Protein AF-A0A2K3P1L6-F1 (afdb_monomer)

Nearest PDB structures (foldseek):
  2nuu-assembly2_D  TM=9.768E-01  e=1.307E-08  Escherichia coli
  2npk-assembly1_A  TM=9.114E-01  e=8.593E-09  Escherichia coli
  1xqe-assembly1_A  TM=9.175E-01  e=2.182E-08  Escherichia coli
  1u77-assembly1_A  TM=9.515E-01  e=3.477E-08  Escherichia coli
  2nmr-assembly1_A  TM=9.090E-01  e=2.083E-08  Escherichia coli

InterPro domains:
  IPR001905 Ammonium transporter [PTHR43029] (1-200)
  IPR002229 Blood group Rhesus C/E/D polypeptide [PR00342] (8-24)
  IPR002229 Blood group Rhesus C/E/D polypeptide [PR00342] (102-120)
  IPR002229 Blood group Rhesus C/E/D polypeptide [PR00342] (133-155)
  IPR018047 Ammonium transporter, conserved site [PS01219] (63-88)
  IPR024041 Ammonium transporter AmtB-like domain [PF00909] (4-203)
  IPR029020 Ammonium/urea transporter [G3DSA:1.10.3430.10] (1-219)

Solvent-accessible surface area (backbone atoms only — not comparable to full-atom values): 15032 Å² total; per-residue (Å²): 107,71,66,59,53,51,54,55,47,51,52,56,53,50,25,52,52,59,22,44,64,54,40,69,96,69,63,56,69,69,60,48,66,55,45,51,60,50,44,43,58,73,43,43,48,49,45,39,30,28,49,76,57,84,28,95,38,40,93,75,59,84,52,59,51,28,32,52,56,28,51,47,46,21,50,54,50,17,54,52,48,30,63,74,74,44,81,69,56,76,64,54,73,75,60,72,70,82,91,53,58,69,60,51,49,52,51,50,52,52,49,56,58,49,42,42,55,51,41,21,45,51,78,77,52,89,52,70,50,26,53,42,6,34,50,24,39,53,47,6,15,54,35,0,21,53,38,22,30,50,48,32,33,70,77,67,71,44,70,43,74,69,48,32,52,49,9,34,52,33,6,47,53,63,34,28,26,39,20,58,74,55,55,65,73,53,24,40,52,50,2,43,48,36,14,50,54,54,71,76,77,44,91,79,73,73,57,69,75,58,50,50,57,46,47,40,74,73,55,38,100,69,74,65,85,89,80,60,78,89,73,79,87,78,80,81,81,77,77,80,78,81,77,86,81,89,85,83,92,86,80,92,74,90,83,81,90,82,87,82,86,89,134

Secondary structure (DSSP, 8-state):
-HHHHHHHHHHHHHHHHHHHHTTTTTS-HHHHHHHHHHHIIIIIHHHHHHHHSS-TTTTTS--SSSIIIIIIHHHHHHHHHHHHH-PPPHHHHH----S-HHHHHHHHHHHHHHHHHHHHTTTSS-SHHHHHHHHHHHHHHHHHHHHHHHHHHHHHSS--HHHHHHHHHHHHHHHGGGTTTS-HHHHHHHHHHHHHSHHHHS--PPPHHHHHHHHHHHH-S----SS------------------------------------

Organism: Trifolium pratense (NCBI:txid57577)

Mean predicted aligned error: 10.98 Å

Foldseek 3Di:
DVVVVVLVVVLLVVLLVLLCVLCPPQDDPVVSVVCSVCCSVVPLVVFCCCDPNPRPCDVVDQAQQDLPSRVVSSVVNSVVVSVVSDDDDPVCVVDPFDPDLVVVVVVLVVVLVVLLCRQLCSVVDDDDLSVQLSLLLVLLLVLLLVLQQVVCCVPVVGGFPQSSSQSNVQSNSQCRSCSSPDDSVVSNVSSNCSNPVVVVVDVPDDDPVSRVVNQCVPPNPDPDPDDDPDDDDDDPPPPPPPDDDDDDDDDDDDDDDDDDDDD

pLDDT: mean 82.65, std 22.1, range [29.31, 98.81]

Sequence (263 aa):
MADFVFYQFAFAAITLVLLAGSLLGRINFFAWMLFVPMWLTFSYTIGAFTIWGNGFLEGKIIDYAGGFVIHLSSGVAGFTAAYWVGPRTSDDRKNFPPNNIIHMLGGAGFLWMGWTGFNGGAPFQVGEITSIAIFNTHLCTATSILVWISLDMIVYKKGSLIGSVQGMMTGLVCITPGAGLVDPWAAILMGALSGSIPCHIVDLRMKEEDLEVGDDAIHGEEAYVLWGDGESMILPLRLHKSTSTILSISHQRHSIPINKIDE

Structure (mmCIF, N/CA/C/O backbone):
data_AF-A0A2K3P1L6-F1
#
_entry.id   AF-A0A2K3P1L6-F1
#
loop_
_atom_site.group_PDB
_atom_site.id
_atom_site.type_symbol
_atom_site.label_atom_id
_atom_site.label_alt_id
_atom_site.label_comp_id
_atom_site.label_asym_id
_atom_site.label_entity_id
_atom_site.label_seq_id
_atom_site.pdbx_PDB_ins_code
_atom_site.Cartn_x
_atom_site.Cartn_y
_atom_site.Cartn_z
_atom_site.occupancy
_atom_site.B_iso_or_equiv
_atom_site.auth_seq_id
_atom_site.auth_comp_id
_atom_site.auth_asym_id
_atom_site.auth_atom_id
_atom_site.pdbx_PDB_model_num
ATOM 1 N N . MET A 1 1 ? -19.576 13.513 10.603 1.00 84.94 1 MET A N 1
ATOM 2 C CA . MET A 1 1 ? -20.200 13.061 9.334 1.00 84.94 1 MET A CA 1
ATOM 3 C C . MET A 1 1 ? -19.409 13.494 8.106 1.00 84.94 1 MET A C 1
ATOM 5 O O . MET A 1 1 ? -19.072 12.623 7.318 1.00 84.94 1 MET A O 1
ATOM 9 N N . ALA A 1 2 ? -19.124 14.786 7.893 1.00 94.31 2 ALA A N 1
ATOM 10 C CA . ALA A 1 2 ? -18.390 15.230 6.696 1.00 94.31 2 ALA A CA 1
ATOM 11 C C . ALA A 1 2 ? -16.938 14.707 6.647 1.00 94.31 2 ALA A C 1
ATOM 13 O O . ALA A 1 2 ? -16.461 14.282 5.601 1.00 94.31 2 ALA A O 1
ATOM 14 N N . ASP A 1 3 ? -16.280 14.689 7.803 1.00 92.25 3 ASP A N 1
ATOM 15 C CA . ASP A 1 3 ? -14.980 14.071 8.070 1.00 92.25 3 ASP A CA 1
ATOM 16 C C . ASP A 1 3 ? -14.934 12.585 7.686 1.00 92.25 3 ASP A C 1
ATOM 18 O O . ASP A 1 3 ? -14.089 12.179 6.892 1.00 92.25 3 ASP A O 1
ATOM 22 N N . PHE A 1 4 ? -15.887 11.791 8.178 1.00 94.19 4 PHE A N 1
ATOM 23 C CA . PHE A 1 4 ? -15.999 10.367 7.860 1.00 94.19 4 PHE A CA 1
ATOM 24 C C . PHE A 1 4 ? -16.213 10.133 6.359 1.00 94.19 4 PHE A C 1
ATOM 26 O O . PHE A 1 4 ? -15.542 9.295 5.758 1.00 94.19 4 PHE A O 1
ATOM 33 N N . VAL A 1 5 ? -17.117 10.902 5.738 1.00 96.38 5 VAL A N 1
ATOM 34 C CA . VAL A 1 5 ? -17.390 10.809 4.295 1.00 96.38 5 VAL A CA 1
ATOM 35 C C . VAL A 1 5 ? -16.133 11.116 3.484 1.00 96.38 5 VAL A C 1
ATOM 37 O O . VAL A 1 5 ? -15.809 10.368 2.565 1.00 96.38 5 VAL A O 1
ATOM 40 N N . PHE A 1 6 ? -15.404 12.180 3.828 1.00 96.19 6 PHE A N 1
ATOM 41 C CA . PHE A 1 6 ? -14.168 12.536 3.134 1.00 96.19 6 PHE A CA 1
ATOM 42 C C . PHE A 1 6 ? -13.071 11.480 3.321 1.00 96.19 6 PHE A C 1
ATOM 44 O O . PHE A 1 6 ? -12.399 11.116 2.358 1.00 96.19 6 PHE A O 1
ATOM 51 N N . TYR A 1 7 ? -12.918 10.949 4.534 1.00 96.56 7 TYR A N 1
ATOM 52 C CA . TYR A 1 7 ? -11.934 9.911 4.831 1.00 96.56 7 TYR A CA 1
ATOM 53 C C . TYR A 1 7 ? -12.192 8.628 4.025 1.00 96.56 7 TYR A C 1
ATOM 55 O O . TYR A 1 7 ? -11.300 8.125 3.342 1.00 96.56 7 TYR A O 1
ATOM 63 N N . GLN A 1 8 ? -13.441 8.153 4.003 1.00 97.38 8 GLN A N 1
ATOM 64 C CA . GLN A 1 8 ? -13.834 6.986 3.206 1.00 97.38 8 GLN A CA 1
ATOM 65 C C . GLN A 1 8 ? -13.745 7.248 1.695 1.00 97.38 8 GLN A C 1
ATOM 67 O O . GLN A 1 8 ? -13.373 6.360 0.926 1.00 97.38 8 GLN A O 1
ATOM 72 N N . PHE A 1 9 ? -14.030 8.477 1.251 1.00 97.12 9 PHE A N 1
ATOM 73 C CA . PHE A 1 9 ? -13.801 8.891 -0.132 1.00 97.12 9 PHE A CA 1
ATOM 74 C C . PHE A 1 9 ? -12.318 8.791 -0.517 1.00 97.12 9 PHE A C 1
ATOM 76 O O . PHE A 1 9 ? -12.008 8.269 -1.588 1.00 97.12 9 PHE A O 1
ATOM 83 N N . ALA A 1 10 ? -11.399 9.241 0.343 1.00 97.25 10 ALA A N 1
ATOM 84 C CA . ALA A 1 10 ? -9.964 9.170 0.072 1.00 97.25 10 ALA A CA 1
ATOM 85 C C . ALA A 1 10 ? -9.488 7.717 -0.093 1.00 97.25 10 ALA A C 1
ATOM 87 O O . ALA A 1 10 ? -8.728 7.421 -1.017 1.00 97.25 10 ALA A O 1
ATOM 88 N N . PHE A 1 11 ? -9.997 6.802 0.738 1.00 98.12 11 PHE A N 1
ATOM 89 C CA . PHE A 1 11 ? -9.754 5.359 0.633 1.00 98.12 11 PHE A CA 1
ATOM 90 C C . PHE A 1 11 ? -10.264 4.785 -0.695 1.00 98.12 11 PHE A C 1
ATOM 92 O O . PHE A 1 11 ? -9.551 4.063 -1.398 1.00 98.12 11 PHE A O 1
ATOM 99 N N . ALA A 1 12 ? -11.470 5.176 -1.100 1.00 98.12 12 ALA A N 1
ATOM 100 C CA . ALA A 1 12 ? -12.048 4.761 -2.371 1.00 98.12 12 ALA A CA 1
ATOM 101 C C . ALA A 1 12 ? -11.228 5.274 -3.571 1.00 98.12 12 ALA A C 1
ATOM 103 O O . ALA A 1 12 ? -10.946 4.529 -4.512 1.00 98.12 12 ALA A O 1
ATOM 104 N N . ALA A 1 13 ? -10.788 6.534 -3.513 1.00 97.62 13 ALA A N 1
ATOM 105 C CA . ALA A 1 13 ? -9.999 7.170 -4.560 1.00 97.62 13 ALA A CA 1
ATOM 106 C C . ALA A 1 13 ? -8.620 6.514 -4.730 1.00 97.62 13 ALA A C 1
ATOM 108 O O . ALA A 1 13 ? -8.246 6.161 -5.849 1.00 97.62 13 ALA A O 1
ATOM 109 N N . ILE A 1 14 ? -7.875 6.297 -3.640 1.00 97.06 14 ILE A N 1
ATOM 110 C CA . ILE A 1 14 ? -6.539 5.686 -3.726 1.00 97.06 14 ILE A CA 1
ATOM 111 C C . ILE A 1 14 ? -6.606 4.227 -4.188 1.00 97.06 14 ILE A C 1
ATOM 113 O O . ILE A 1 14 ? -5.744 3.797 -4.950 1.00 97.06 14 ILE A O 1
ATOM 117 N N . THR A 1 15 ? -7.664 3.488 -3.839 1.00 98.12 15 THR A N 1
ATOM 118 C CA . THR A 1 15 ? -7.876 2.112 -4.325 1.00 98.12 15 THR A CA 1
ATOM 119 C C . THR A 1 15 ? -7.915 2.045 -5.855 1.00 98.12 15 THR A C 1
ATOM 121 O O . THR A 1 15 ? -7.292 1.173 -6.465 1.00 98.12 15 THR A O 1
ATOM 124 N N . LEU A 1 16 ? -8.595 3.000 -6.498 1.00 97.25 16 LEU A N 1
ATOM 125 C CA . LEU A 1 16 ? -8.636 3.097 -7.959 1.00 97.25 16 LEU A CA 1
ATOM 126 C C . LEU A 1 16 ? -7.279 3.485 -8.553 1.00 97.25 16 LEU A C 1
ATOM 128 O O . LEU A 1 16 ? -6.926 2.981 -9.616 1.00 97.25 16 LEU A O 1
ATOM 132 N N . VAL A 1 17 ? -6.510 4.344 -7.878 1.00 95.75 17 VAL A N 1
ATOM 133 C CA . VAL A 1 17 ? -5.149 4.715 -8.306 1.00 95.75 17 VAL A CA 1
ATOM 134 C C . VAL A 1 17 ? -4.208 3.507 -8.251 1.00 95.75 17 VAL A C 1
ATOM 136 O O . VAL A 1 17 ? -3.452 3.285 -9.197 1.00 95.75 17 VAL A O 1
ATOM 139 N N . LEU A 1 18 ? -4.291 2.684 -7.199 1.00 95.75 18 LEU A N 1
ATOM 140 C CA . LEU A 1 18 ? -3.519 1.440 -7.081 1.00 95.75 18 LEU A CA 1
ATOM 141 C C . LEU A 1 18 ? -3.850 0.469 -8.221 1.00 95.75 18 LEU A C 1
ATOM 143 O O . LEU A 1 18 ? -2.951 -0.047 -8.887 1.00 95.75 18 LEU A O 1
ATOM 147 N N . LEU A 1 19 ? -5.142 0.280 -8.500 1.00 95.94 19 LEU A N 1
ATOM 148 C CA . LEU A 1 19 ? -5.609 -0.549 -9.609 1.00 95.94 19 LEU A CA 1
ATOM 149 C C . LEU A 1 19 ? -5.104 -0.002 -10.954 1.00 95.94 19 LEU A C 1
ATOM 151 O O . LEU A 1 19 ? -4.563 -0.761 -11.763 1.00 95.94 19 LEU A O 1
ATOM 155 N N . ALA A 1 20 ? -5.213 1.313 -11.176 1.00 95.31 20 ALA A N 1
ATOM 156 C CA . ALA A 1 20 ? -4.781 1.982 -12.403 1.00 95.31 20 ALA A CA 1
ATOM 157 C C . ALA A 1 20 ? -3.311 1.707 -12.739 1.00 95.31 20 ALA A C 1
ATOM 159 O O . ALA A 1 20 ? -2.983 1.571 -13.917 1.00 95.31 20 ALA A O 1
ATOM 160 N N . GLY A 1 21 ? -2.448 1.559 -11.725 1.00 91.81 21 GLY A N 1
ATOM 161 C CA . GLY A 1 21 ? -1.031 1.222 -11.886 1.00 91.81 21 GLY A CA 1
ATOM 162 C C . GLY A 1 21 ? -0.792 -0.006 -12.772 1.00 91.81 21 GLY A C 1
ATOM 163 O O . GLY A 1 21 ? 0.124 -0.015 -13.594 1.00 91.81 21 GLY A O 1
ATOM 164 N N . SER A 1 22 ? -1.680 -1.002 -12.700 1.00 92.94 22 SER A N 1
ATOM 165 C CA . SER A 1 22 ? -1.619 -2.207 -13.538 1.00 92.94 22 SER A CA 1
ATOM 166 C C . SER A 1 22 ? -2.002 -1.971 -15.008 1.00 92.94 22 SER A C 1
ATOM 168 O O . SER A 1 22 ? -1.740 -2.818 -15.859 1.00 92.94 22 SER A O 1
ATOM 170 N N . LEU A 1 23 ? -2.601 -0.829 -15.345 1.00 93.94 23 LEU A N 1
ATOM 171 C CA . LEU A 1 23 ? -3.169 -0.523 -16.664 1.00 93.94 23 LEU A CA 1
ATOM 172 C C . LEU A 1 23 ? -2.479 0.658 -17.364 1.00 93.94 23 LEU A C 1
ATOM 174 O O . LEU A 1 23 ? -2.749 0.925 -18.541 1.00 93.94 23 LEU A O 1
ATOM 178 N N . LEU A 1 24 ? -1.562 1.340 -16.668 1.00 88.56 24 LEU A N 1
ATOM 179 C CA . LEU A 1 24 ? -0.845 2.506 -17.179 1.00 88.56 24 LEU A CA 1
ATOM 180 C C . LEU A 1 24 ? -0.126 2.212 -18.503 1.00 88.56 24 LEU A C 1
ATOM 182 O O . LEU A 1 24 ? 0.622 1.233 -18.640 1.00 88.56 24 LEU A O 1
ATOM 186 N N . GLY A 1 25 ? -0.350 3.109 -19.467 1.00 86.00 25 GLY A N 1
ATOM 187 C CA . GLY A 1 25 ? 0.265 3.087 -20.795 1.00 86.00 25 GLY A CA 1
ATOM 188 C C . GLY A 1 25 ? -0.389 2.144 -21.808 1.00 86.00 25 GLY A C 1
ATOM 189 O O . GLY A 1 25 ? 0.132 2.016 -22.908 1.00 86.00 25 GLY A O 1
ATOM 190 N N . ARG A 1 26 ? -1.498 1.465 -21.471 1.00 90.25 26 ARG A N 1
ATOM 191 C CA . ARG A 1 26 ? -2.134 0.492 -22.387 1.00 90.25 26 ARG A CA 1
ATOM 192 C C . ARG A 1 26 ? -3.660 0.428 -22.368 1.00 90.25 26 ARG A C 1
ATOM 194 O O . ARG A 1 26 ? -4.238 -0.153 -23.280 1.00 90.25 26 ARG A O 1
ATOM 201 N N . ILE A 1 27 ? -4.327 0.998 -21.365 1.00 93.88 27 ILE A N 1
ATOM 202 C CA . ILE A 1 27 ? -5.792 1.094 -21.366 1.00 93.88 27 ILE A CA 1
ATOM 203 C C . ILE A 1 27 ? -6.271 2.351 -22.101 1.00 93.88 27 ILE A C 1
ATOM 205 O O . ILE A 1 27 ? -5.672 3.420 -22.000 1.00 93.88 27 ILE A O 1
ATOM 209 N N . ASN A 1 28 ? -7.389 2.233 -22.817 1.00 93.75 28 ASN A N 1
ATOM 210 C CA . ASN A 1 28 ? -8.080 3.376 -23.403 1.00 93.75 28 ASN A CA 1
ATOM 211 C C . ASN A 1 28 ? -8.746 4.235 -22.307 1.00 93.75 28 ASN A C 1
ATOM 213 O O . ASN A 1 28 ? -9.415 3.708 -21.418 1.00 93.75 28 ASN A O 1
ATOM 217 N N . PHE A 1 29 ? -8.629 5.561 -22.405 1.00 93.00 29 PHE A N 1
ATOM 218 C CA . PHE A 1 29 ? -9.195 6.488 -21.422 1.00 93.00 29 PHE A CA 1
ATOM 219 C C . PHE A 1 29 ? -10.722 6.374 -21.262 1.00 93.00 29 PHE A C 1
ATOM 221 O O . PHE A 1 29 ? -11.221 6.389 -20.141 1.00 93.00 29 PHE A O 1
ATOM 228 N N . PHE A 1 30 ? -11.474 6.179 -22.348 1.00 95.75 30 PHE A N 1
ATOM 229 C CA . PHE A 1 30 ? -12.924 5.964 -22.282 1.00 95.75 30 PHE A CA 1
ATOM 230 C C . PHE A 1 30 ? -13.277 4.651 -21.577 1.00 95.75 30 PHE A C 1
ATOM 232 O O . PHE A 1 30 ? -14.209 4.616 -20.776 1.00 95.75 30 PHE A O 1
ATOM 239 N N . ALA A 1 31 ? -12.512 3.583 -21.825 1.00 94.81 31 ALA A N 1
ATOM 240 C CA . ALA A 1 31 ? -12.692 2.322 -21.108 1.00 94.81 31 ALA A CA 1
ATOM 241 C C . ALA A 1 31 ? -12.435 2.506 -19.605 1.00 94.81 31 ALA A C 1
ATOM 243 O O . ALA A 1 31 ? -13.205 2.007 -18.790 1.00 94.81 31 ALA A O 1
ATOM 244 N N . TRP A 1 32 ? -11.412 3.285 -19.236 1.00 95.44 32 TRP A N 1
ATOM 245 C CA . TRP A 1 32 ? -11.132 3.641 -17.845 1.00 95.44 32 TRP A CA 1
ATOM 246 C C . TRP A 1 32 ? -12.267 4.454 -17.201 1.00 95.44 32 TRP A C 1
ATOM 248 O O . TRP A 1 32 ? -12.716 4.114 -16.109 1.00 95.44 32 TRP A O 1
ATOM 258 N N . MET A 1 33 ? -12.792 5.471 -17.893 1.00 96.06 33 MET A N 1
ATOM 259 C CA . MET A 1 33 ? -13.916 6.287 -17.409 1.00 96.06 33 MET A CA 1
ATOM 260 C C . MET A 1 33 ? -15.188 5.478 -17.145 1.00 96.06 33 MET A C 1
ATOM 262 O O . MET A 1 33 ? -15.950 5.835 -16.252 1.00 96.06 33 MET A O 1
ATOM 266 N N . LEU A 1 34 ? -15.431 4.413 -17.912 1.00 96.31 34 LEU A N 1
ATOM 267 C CA . LEU A 1 34 ? -16.551 3.498 -17.678 1.00 96.31 34 LEU A CA 1
ATOM 268 C C . LEU A 1 34 ? -16.234 2.490 -16.571 1.00 96.31 34 LEU A C 1
ATOM 270 O O . LEU A 1 34 ? -17.076 2.215 -15.718 1.00 96.31 34 LEU A O 1
ATOM 274 N N . PHE A 1 35 ? -15.016 1.949 -16.567 1.00 95.94 35 PHE A N 1
ATOM 275 C CA . PHE A 1 35 ? -14.577 0.958 -15.593 1.00 95.94 35 PHE A CA 1
ATOM 276 C C . PHE A 1 35 ? -14.618 1.497 -14.162 1.00 95.94 35 PHE A C 1
ATOM 278 O O . PHE A 1 35 ? -15.136 0.820 -13.281 1.00 95.94 35 PHE A O 1
ATOM 285 N N . VAL A 1 36 ? -14.119 2.715 -13.935 1.00 97.12 36 VAL A N 1
ATOM 286 C CA . VAL A 1 36 ? -14.029 3.332 -12.605 1.00 97.12 36 VAL A CA 1
ATOM 287 C C . VAL A 1 36 ? -15.364 3.332 -11.846 1.00 97.12 36 VAL A C 1
ATOM 289 O O . VAL A 1 36 ? -15.404 2.729 -10.774 1.00 97.12 36 VAL A O 1
ATOM 292 N N . PRO A 1 37 ? -16.462 3.942 -12.340 1.00 97.62 37 PRO A N 1
ATOM 293 C CA . PRO A 1 37 ? -17.727 3.956 -11.610 1.00 97.62 37 PRO A CA 1
ATOM 294 C C . PRO A 1 37 ? -18.317 2.552 -11.455 1.00 97.62 37 PRO A C 1
ATOM 296 O O . PRO A 1 37 ? -18.830 2.232 -10.388 1.00 97.62 37 PRO A O 1
ATOM 299 N N . MET A 1 38 ? -18.194 1.684 -12.465 1.00 97.38 38 MET A N 1
ATOM 300 C CA . MET A 1 38 ? -18.691 0.308 -12.364 1.00 97.38 38 MET A CA 1
ATOM 301 C C . MET A 1 38 ? -17.956 -0.481 -11.278 1.00 97.38 38 MET A C 1
ATOM 303 O O . MET A 1 38 ? -18.590 -1.104 -10.430 1.00 97.38 38 MET A O 1
ATOM 307 N N . TRP A 1 39 ? -16.625 -0.443 -11.268 1.00 98.12 39 TRP A N 1
ATOM 308 C CA . TRP A 1 39 ? -15.829 -1.162 -10.281 1.00 98.12 39 TRP A CA 1
ATOM 309 C C . TRP A 1 39 ? -16.006 -0.574 -8.879 1.00 98.12 39 TRP A C 1
ATOM 311 O O . TRP A 1 39 ? -16.146 -1.317 -7.908 1.00 98.12 39 TRP A O 1
ATOM 321 N N . LEU A 1 40 ? -16.076 0.755 -8.769 1.00 97.94 40 LEU A N 1
ATOM 322 C CA . LEU A 1 40 ? -16.334 1.426 -7.501 1.00 97.94 40 LEU A CA 1
ATOM 323 C C . LEU A 1 40 ? -17.679 0.977 -6.909 1.00 97.94 40 LEU A C 1
ATOM 325 O O . LEU A 1 40 ? -17.721 0.557 -5.759 1.00 97.94 40 LEU A O 1
ATOM 329 N N . THR A 1 41 ? -18.756 0.982 -7.701 1.00 97.50 41 THR A N 1
ATOM 330 C CA . THR A 1 41 ? -20.099 0.601 -7.238 1.00 97.50 41 THR A CA 1
ATOM 331 C C . THR A 1 41 ? -20.236 -0.898 -6.970 1.00 97.50 41 THR A C 1
ATOM 333 O O . THR A 1 41 ? -20.741 -1.287 -5.919 1.00 97.50 41 THR A O 1
ATOM 336 N N . PHE A 1 42 ? -19.804 -1.749 -7.902 1.00 97.62 42 PHE A N 1
ATOM 337 C CA . PHE A 1 42 ? -20.087 -3.188 -7.849 1.00 97.62 42 PHE A CA 1
ATOM 338 C C . PHE A 1 42 ? -18.999 -4.022 -7.169 1.00 97.62 42 PHE A C 1
ATOM 340 O O . PHE A 1 42 ? -19.235 -5.191 -6.885 1.00 97.62 42 PHE A O 1
ATOM 347 N N . SER A 1 43 ? -17.821 -3.457 -6.899 1.00 97.56 43 SER A N 1
ATOM 348 C CA . SER A 1 43 ? -16.735 -4.160 -6.209 1.00 97.56 43 SER A CA 1
ATOM 349 C C . SER A 1 43 ? -16.347 -3.437 -4.926 1.00 97.56 43 SER A C 1
ATOM 351 O O . SER A 1 43 ? -16.565 -3.971 -3.840 1.00 97.56 43 SER A O 1
ATOM 353 N N . TYR A 1 44 ? -15.826 -2.209 -5.023 1.00 98.25 44 TYR A N 1
ATOM 354 C CA . TYR A 1 44 ? -15.307 -1.495 -3.853 1.00 98.25 44 TYR A CA 1
ATOM 355 C C . TYR A 1 44 ? -16.381 -1.243 -2.795 1.00 98.25 44 TYR A C 1
ATOM 357 O O . TYR A 1 44 ? -16.203 -1.626 -1.645 1.00 98.25 44 TYR A O 1
ATOM 365 N N . THR A 1 45 ? -17.516 -0.643 -3.171 1.00 97.62 45 THR A N 1
ATOM 366 C CA . THR A 1 45 ? -18.595 -0.323 -2.228 1.00 97.62 45 THR A CA 1
ATOM 367 C C . THR A 1 45 ? -19.176 -1.581 -1.587 1.00 97.62 45 THR A C 1
ATOM 369 O O . THR A 1 45 ? -19.439 -1.573 -0.387 1.00 97.62 45 THR A O 1
ATOM 372 N N . ILE A 1 46 ? -19.323 -2.677 -2.343 1.00 97.62 46 ILE A N 1
ATOM 373 C CA . ILE A 1 46 ? -19.786 -3.960 -1.793 1.00 97.62 46 ILE A CA 1
ATOM 374 C C . ILE A 1 46 ? -18.769 -4.508 -0.786 1.00 97.62 46 ILE A C 1
ATOM 376 O O . ILE A 1 46 ? -19.161 -4.905 0.310 1.00 97.62 46 ILE A O 1
ATOM 380 N N . GLY A 1 47 ? -17.475 -4.499 -1.117 1.00 96.94 47 GLY A N 1
ATOM 381 C CA . GLY A 1 47 ? -16.407 -4.950 -0.220 1.00 96.94 47 GLY A CA 1
ATOM 382 C C . GLY A 1 47 ? -16.310 -4.107 1.054 1.00 96.94 47 GLY A C 1
ATOM 383 O O . GLY A 1 47 ? -16.325 -4.653 2.156 1.00 96.94 47 GLY A O 1
ATOM 384 N N . ALA A 1 48 ? -16.303 -2.781 0.906 1.00 97.56 48 ALA A N 1
ATOM 385 C CA . ALA A 1 48 ? -16.274 -1.835 2.015 1.00 97.56 48 ALA A CA 1
ATOM 386 C C . ALA A 1 48 ? -17.495 -2.002 2.927 1.00 97.56 48 ALA A C 1
ATOM 388 O O . ALA A 1 48 ? -17.340 -2.116 4.137 1.00 97.56 48 ALA A O 1
ATOM 389 N N . PHE A 1 49 ? -18.708 -2.101 2.372 1.00 97.31 49 PHE A N 1
ATOM 390 C CA . PHE A 1 49 ? -19.911 -2.343 3.172 1.00 97.31 49 PHE A CA 1
ATOM 391 C C . PHE A 1 49 ? -19.858 -3.699 3.886 1.00 97.31 49 PHE A C 1
ATOM 393 O O . PHE A 1 49 ? -20.202 -3.797 5.061 1.00 97.31 49 PHE A O 1
ATOM 400 N N . THR A 1 50 ? -19.375 -4.737 3.197 1.00 97.25 50 THR A N 1
ATOM 401 C CA . THR A 1 50 ? -19.287 -6.102 3.729 1.00 97.25 50 THR A CA 1
ATOM 402 C C . THR A 1 50 ? -18.429 -6.191 4.997 1.00 97.25 50 THR A C 1
ATOM 404 O O . THR A 1 50 ? -18.769 -6.968 5.892 1.00 97.25 50 THR A O 1
ATOM 407 N N . ILE A 1 51 ? -17.342 -5.414 5.062 1.00 96.69 51 ILE A N 1
ATOM 408 C CA . ILE A 1 51 ? -16.326 -5.484 6.126 1.00 96.69 51 ILE A CA 1
ATOM 409 C C . ILE A 1 51 ? -16.454 -4.330 7.137 1.00 96.69 51 ILE A C 1
ATOM 411 O O . ILE A 1 51 ? -16.311 -4.567 8.333 1.00 96.69 51 ILE A O 1
ATOM 415 N N . TRP A 1 52 ? -16.746 -3.105 6.685 1.00 96.12 52 TRP A N 1
ATOM 416 C CA . TRP A 1 52 ? -16.754 -1.879 7.507 1.00 96.12 52 TRP A CA 1
ATOM 417 C C . TRP A 1 52 ? -18.131 -1.224 7.682 1.00 96.12 52 TRP A C 1
ATOM 419 O O . TRP A 1 52 ? -18.245 -0.233 8.398 1.00 96.12 52 TRP A O 1
ATOM 429 N N . GLY A 1 53 ? -19.161 -1.695 6.975 1.00 92.44 53 GLY A N 1
ATOM 430 C CA . GLY A 1 53 ? -20.443 -0.995 6.854 1.00 92.44 53 GLY A CA 1
ATOM 431 C C . GLY A 1 53 ? -21.648 -1.730 7.432 1.00 92.44 53 GLY A C 1
ATOM 432 O O . GLY A 1 53 ? -22.742 -1.528 6.916 1.00 92.44 53 GLY A O 1
ATOM 433 N N . ASN A 1 54 ? -21.503 -2.552 8.474 1.00 94.19 54 ASN A N 1
ATOM 434 C CA . ASN A 1 54 ? -22.553 -3.470 8.958 1.00 94.19 54 ASN A CA 1
ATOM 435 C C . ASN A 1 54 ? -22.909 -4.620 8.001 1.00 94.19 54 ASN A C 1
ATOM 437 O O . ASN A 1 54 ? -24.037 -5.119 7.977 1.00 94.19 54 ASN A O 1
ATOM 441 N N . GLY A 1 55 ? -21.953 -5.050 7.182 1.00 95.12 55 GLY A N 1
ATOM 442 C CA . GLY A 1 55 ? -22.091 -6.237 6.351 1.00 95.12 55 GLY A CA 1
ATOM 443 C C . GLY A 1 55 ? -21.824 -7.547 7.096 1.00 95.12 55 GLY A C 1
ATOM 444 O O . GLY A 1 55 ? -21.501 -7.587 8.279 1.00 95.12 55 GLY A O 1
ATOM 445 N N . PHE A 1 56 ? -21.937 -8.673 6.388 1.00 96.19 56 PHE A N 1
ATOM 446 C CA . PHE A 1 56 ? -21.894 -9.998 7.019 1.00 96.19 56 PHE A CA 1
ATOM 447 C C . PHE A 1 56 ? -20.507 -10.436 7.529 1.00 96.19 56 PHE A C 1
ATOM 449 O O . PHE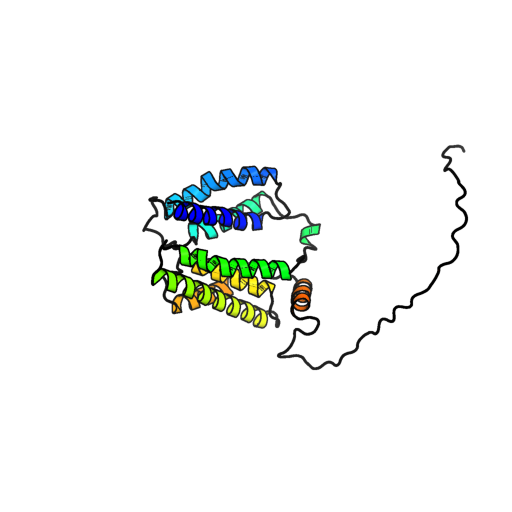 A 1 56 ? -20.442 -11.459 8.223 1.00 96.19 56 PHE A O 1
ATOM 456 N N . LEU A 1 57 ? -19.426 -9.721 7.184 1.00 96.62 57 LEU A N 1
ATOM 457 C CA . LEU A 1 57 ? -18.053 -9.980 7.652 1.00 96.62 57 LEU A CA 1
ATOM 458 C C . LEU A 1 57 ? -17.584 -8.988 8.721 1.00 96.62 57 LEU A C 1
ATOM 460 O O . LEU A 1 57 ? -16.490 -9.168 9.262 1.00 96.62 57 LEU A O 1
ATOM 464 N N . GLU A 1 58 ? -18.398 -7.989 9.060 1.00 94.88 58 GLU A N 1
ATOM 465 C CA . GLU A 1 58 ? -18.091 -7.065 10.146 1.00 94.88 58 GLU A CA 1
ATOM 466 C C . GLU A 1 58 ? -17.872 -7.838 11.458 1.00 94.88 58 GLU A C 1
ATOM 468 O O . GLU A 1 58 ? -18.624 -8.754 11.803 1.00 94.88 58 GLU A O 1
ATOM 473 N N . GLY A 1 59 ? -16.776 -7.527 12.154 1.00 91.94 59 GLY A N 1
ATOM 474 C CA . GLY A 1 59 ? -16.375 -8.202 13.393 1.00 91.94 59 GLY A CA 1
ATOM 475 C C . GLY A 1 59 ? -15.915 -9.659 13.234 1.00 91.94 59 GLY A C 1
ATOM 476 O O . GLY A 1 59 ? -15.534 -10.278 14.225 1.00 91.94 59 GLY A O 1
ATOM 477 N N . LYS A 1 60 ? -15.925 -10.222 12.016 1.00 95.12 60 LYS A N 1
ATOM 478 C CA . LYS A 1 60 ? -15.463 -11.596 11.728 1.00 95.12 60 LYS A CA 1
ATOM 479 C C . LYS A 1 60 ? -14.094 -11.643 11.060 1.00 95.12 60 LYS A C 1
ATOM 481 O O . LYS A 1 60 ? -13.428 -12.673 11.116 1.00 95.12 60 LYS A O 1
ATOM 486 N N . ILE A 1 61 ? -13.694 -10.554 10.408 1.00 94.44 61 ILE A N 1
ATOM 487 C CA . ILE A 1 61 ? -12.388 -10.396 9.769 1.00 94.44 61 ILE A CA 1
ATOM 488 C C . ILE A 1 61 ? -11.720 -9.150 10.336 1.00 94.44 61 ILE A C 1
ATOM 490 O O . ILE A 1 61 ? -12.374 -8.145 10.607 1.00 94.44 61 ILE A O 1
ATOM 494 N N . ILE A 1 62 ? -10.404 -9.234 10.508 1.00 94.31 62 ILE A N 1
ATOM 495 C CA . ILE A 1 62 ? -9.578 -8.106 10.910 1.00 94.31 62 ILE A CA 1
ATOM 496 C C . ILE A 1 62 ? -9.150 -7.350 9.652 1.00 94.31 62 ILE A C 1
ATOM 498 O O . ILE A 1 62 ? -8.374 -7.862 8.845 1.00 94.31 62 ILE A O 1
ATOM 502 N N . ASP A 1 63 ? -9.663 -6.132 9.499 1.00 96.81 63 ASP A N 1
ATOM 503 C CA . ASP A 1 63 ? -9.214 -5.188 8.480 1.00 96.81 63 ASP A CA 1
ATOM 504 C C . ASP A 1 63 ? -9.213 -3.761 9.038 1.00 96.81 63 ASP A C 1
ATOM 506 O O . ASP A 1 63 ? -10.182 -3.018 8.880 1.00 96.81 63 ASP A O 1
ATOM 510 N N . TYR A 1 64 ? -8.134 -3.408 9.740 1.00 97.25 64 TYR A N 1
ATOM 511 C CA . TYR A 1 64 ? -8.026 -2.148 10.473 1.00 97.25 64 TYR A CA 1
ATOM 512 C C . TYR A 1 64 ? -8.112 -0.905 9.572 1.00 97.25 64 TYR A C 1
ATOM 514 O O . TYR A 1 64 ? -8.865 0.012 9.884 1.00 97.25 64 TYR A O 1
ATOM 522 N N . ALA A 1 65 ? -7.363 -0.871 8.463 1.00 97.50 65 ALA A N 1
ATOM 523 C CA . ALA A 1 65 ? -7.307 0.295 7.573 1.00 97.50 65 ALA A CA 1
ATOM 524 C C . ALA A 1 65 ? -7.376 -0.032 6.067 1.00 97.50 65 ALA A C 1
ATOM 526 O O . ALA A 1 65 ? -7.254 0.876 5.254 1.00 97.50 65 ALA A O 1
ATOM 527 N N . GLY A 1 66 ? -7.594 -1.289 5.656 1.00 96.94 66 GLY A N 1
ATOM 528 C CA . GLY A 1 66 ? -7.849 -1.628 4.244 1.00 96.94 66 GLY A CA 1
ATOM 529 C C . GLY A 1 66 ? -6.927 -2.671 3.629 1.00 96.94 66 GLY A C 1
ATOM 530 O O . GLY A 1 66 ? -6.720 -2.662 2.418 1.00 96.94 66 GLY A O 1
ATOM 531 N N . GLY A 1 67 ? -6.401 -3.613 4.409 1.00 96.94 67 GLY A N 1
ATOM 532 C CA . GLY A 1 67 ? -5.715 -4.783 3.864 1.00 96.94 67 GLY A CA 1
ATOM 533 C C . GLY A 1 67 ? -6.585 -5.549 2.864 1.00 96.94 67 GLY A C 1
ATOM 534 O O . GLY A 1 67 ? -6.114 -5.870 1.772 1.00 96.94 67 GLY A O 1
ATOM 535 N N . PHE A 1 68 ? -7.864 -5.773 3.182 1.00 96.50 68 PHE A N 1
ATOM 536 C CA . PHE A 1 68 ? -8.796 -6.445 2.276 1.00 96.50 68 PHE A CA 1
ATOM 537 C C . PHE A 1 68 ? -9.496 -5.455 1.350 1.00 96.50 68 PHE A C 1
ATOM 539 O O . PHE A 1 68 ? -9.446 -5.615 0.127 1.00 96.50 68 PHE A O 1
ATOM 546 N N . VAL A 1 69 ? -10.139 -4.432 1.923 1.00 97.56 69 VAL A N 1
ATOM 547 C CA . VAL A 1 69 ? -11.001 -3.506 1.168 1.00 97.56 69 VAL A CA 1
ATOM 548 C C . VAL A 1 69 ? -10.221 -2.698 0.132 1.00 97.56 69 VAL A C 1
ATOM 550 O O . VAL A 1 69 ? -10.771 -2.408 -0.929 1.00 97.56 69 VAL A O 1
ATOM 553 N N . ILE A 1 70 ? -8.950 -2.376 0.391 1.00 98.25 70 ILE A N 1
ATOM 554 C CA . ILE A 1 70 ? -8.135 -1.508 -0.470 1.00 98.25 70 ILE A CA 1
ATOM 555 C C . ILE A 1 70 ? -7.067 -2.326 -1.189 1.00 98.25 70 ILE A C 1
ATOM 557 O O . ILE A 1 70 ? -7.077 -2.411 -2.416 1.00 98.25 70 ILE A O 1
ATOM 561 N N . HIS A 1 71 ? -6.143 -2.947 -0.458 1.00 97.81 71 HIS A N 1
ATOM 562 C CA . HIS A 1 71 ? -4.940 -3.519 -1.066 1.00 97.81 71 HIS A CA 1
ATOM 563 C C . HIS A 1 71 ? -5.202 -4.837 -1.787 1.00 97.81 71 HIS A C 1
ATOM 565 O O . HIS A 1 71 ? -4.842 -4.974 -2.956 1.00 97.81 71 HIS A O 1
ATOM 571 N N . LEU A 1 72 ? -5.865 -5.793 -1.132 1.00 96.38 72 LEU A N 1
ATOM 572 C CA . LEU A 1 72 ? -6.193 -7.062 -1.772 1.00 96.38 72 LEU A CA 1
ATOM 573 C C . LEU A 1 72 ? -7.186 -6.856 -2.921 1.00 96.38 72 LEU A C 1
ATOM 575 O O . LEU A 1 72 ? -6.985 -7.405 -4.003 1.00 96.38 72 LEU A O 1
ATOM 579 N N . SER A 1 73 ? -8.228 -6.044 -2.714 1.00 97.50 73 SER A N 1
ATOM 580 C CA . SER A 1 73 ? -9.243 -5.789 -3.741 1.00 97.50 73 SER A CA 1
ATOM 581 C C . SER A 1 73 ? -8.644 -5.146 -5.001 1.00 97.50 73 SER A C 1
ATOM 583 O O . SER A 1 73 ? -8.855 -5.659 -6.102 1.00 97.50 73 SER A O 1
ATOM 585 N N . SER A 1 74 ? -7.850 -4.075 -4.860 1.00 97.75 74 SER A N 1
ATOM 586 C CA . SER A 1 74 ? -7.198 -3.406 -5.993 1.00 97.75 74 SER A CA 1
ATOM 587 C C . SER A 1 74 ? -6.103 -4.261 -6.615 1.00 97.75 74 SER A C 1
ATOM 589 O O . SER A 1 74 ? -5.970 -4.255 -7.836 1.00 97.75 74 SER A O 1
ATOM 591 N N . GLY A 1 75 ? -5.363 -5.037 -5.819 1.00 95.69 75 GLY A N 1
ATOM 592 C CA . GLY A 1 75 ? -4.344 -5.961 -6.310 1.00 95.69 75 GLY A CA 1
ATOM 593 C C . GLY A 1 75 ? -4.938 -7.061 -7.190 1.00 95.69 75 GLY A C 1
ATOM 594 O O . GLY A 1 75 ? -4.493 -7.259 -8.320 1.00 95.69 75 GLY A O 1
ATOM 595 N N . VAL A 1 76 ? -5.998 -7.729 -6.722 1.00 96.88 76 VAL A N 1
ATOM 596 C CA . VAL A 1 76 ? -6.700 -8.773 -7.490 1.00 96.88 76 VAL A CA 1
ATOM 597 C C . VAL A 1 76 ? -7.381 -8.183 -8.723 1.00 96.88 76 VAL A C 1
ATOM 599 O O . VAL A 1 76 ? -7.295 -8.757 -9.813 1.00 96.88 76 VAL A O 1
ATOM 602 N N . ALA A 1 77 ? -8.028 -7.024 -8.586 1.00 97.06 77 ALA A N 1
ATOM 603 C CA . ALA A 1 77 ? -8.662 -6.349 -9.709 1.00 97.06 77 ALA A CA 1
ATOM 604 C C . ALA A 1 77 ? -7.638 -5.887 -10.752 1.00 97.06 77 ALA A C 1
ATOM 606 O O . ALA A 1 77 ? -7.864 -6.076 -11.942 1.00 97.06 77 ALA A O 1
ATOM 607 N N . GLY A 1 78 ? -6.497 -5.347 -10.321 1.00 95.94 78 GLY A N 1
ATOM 608 C CA . GLY A 1 78 ? -5.412 -4.924 -11.198 1.00 95.94 78 GLY A CA 1
ATOM 609 C C . GLY A 1 78 ? -4.759 -6.100 -11.919 1.00 95.94 78 GLY A C 1
ATOM 610 O O . GLY A 1 78 ? -4.571 -6.048 -13.132 1.00 95.94 78 GLY A O 1
ATOM 611 N N . PHE A 1 79 ? -4.496 -7.204 -11.216 1.00 94.00 79 PHE A N 1
ATOM 612 C CA . PHE A 1 79 ? -4.006 -8.442 -11.829 1.00 94.00 79 PHE A CA 1
ATOM 613 C C . PHE A 1 79 ? -4.983 -8.975 -12.888 1.00 94.00 79 PHE A C 1
ATOM 615 O O . PHE A 1 79 ? -4.593 -9.259 -14.022 1.00 94.00 79 PHE A O 1
ATOM 622 N N . THR A 1 80 ? -6.271 -9.040 -12.546 1.00 95.81 80 THR A N 1
ATOM 623 C CA . THR A 1 80 ? -7.328 -9.498 -13.458 1.00 95.81 80 THR A CA 1
ATOM 624 C C . THR A 1 80 ? -7.454 -8.568 -14.664 1.00 95.81 80 THR A C 1
ATOM 626 O O . THR A 1 80 ? -7.482 -9.022 -15.805 1.00 95.81 80 THR A O 1
ATOM 629 N N . ALA A 1 81 ? -7.481 -7.255 -14.443 1.00 93.94 81 ALA A N 1
ATOM 630 C CA . ALA A 1 81 ? -7.592 -6.274 -15.512 1.00 93.94 81 ALA A CA 1
ATOM 631 C C . ALA A 1 81 ? -6.359 -6.292 -16.431 1.00 93.94 81 ALA A C 1
ATOM 633 O O . ALA A 1 81 ? -6.511 -6.218 -17.647 1.00 93.94 81 ALA A O 1
ATOM 634 N N . ALA A 1 82 ? -5.151 -6.458 -15.885 1.00 93.31 82 ALA A N 1
ATOM 635 C CA . ALA A 1 82 ? -3.928 -6.600 -16.671 1.00 93.31 82 ALA A CA 1
ATOM 636 C C . ALA A 1 82 ? -3.949 -7.846 -17.569 1.00 93.31 82 ALA A C 1
ATOM 638 O O . ALA A 1 82 ? -3.476 -7.777 -18.704 1.00 93.31 82 ALA A O 1
ATOM 639 N N . TYR A 1 83 ? -4.525 -8.956 -17.095 1.00 93.38 83 TYR A N 1
ATOM 640 C CA . TYR A 1 83 ? -4.730 -10.155 -17.908 1.00 93.38 83 TYR A CA 1
ATOM 641 C C . TYR A 1 83 ? -5.674 -9.887 -19.092 1.00 93.38 83 TYR A C 1
ATOM 643 O O . TYR A 1 83 ? -5.330 -10.204 -20.228 1.00 93.38 83 TYR A O 1
ATOM 651 N N . TRP A 1 84 ? -6.826 -9.251 -18.848 1.00 94.31 84 TRP A N 1
ATOM 652 C CA . TRP A 1 84 ? -7.828 -8.977 -19.889 1.00 94.31 84 TRP A CA 1
ATOM 653 C C . TRP A 1 84 ? -7.411 -7.897 -20.891 1.00 94.31 84 TRP A C 1
ATOM 655 O O . TRP A 1 84 ? -7.698 -8.023 -22.079 1.00 94.31 84 TRP A O 1
ATOM 665 N N . VAL A 1 85 ? -6.745 -6.833 -20.433 1.00 94.12 85 VAL A N 1
ATOM 666 C CA . VAL A 1 85 ? -6.230 -5.767 -21.311 1.00 94.12 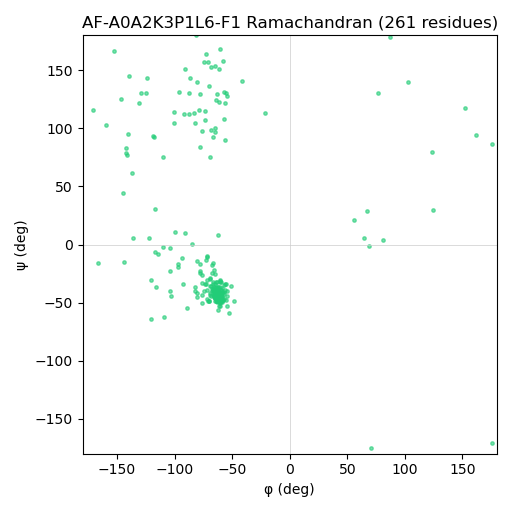85 VAL A CA 1
ATOM 667 C C . VAL A 1 85 ? -5.034 -6.260 -22.127 1.00 94.12 85 VAL A C 1
ATOM 669 O O . VAL A 1 85 ? -4.829 -5.816 -23.255 1.00 94.12 85 VAL A O 1
ATOM 672 N N . GLY A 1 86 ? -4.261 -7.197 -21.578 1.00 89.81 86 GLY A N 1
ATOM 673 C CA . GLY A 1 86 ? -3.108 -7.786 -22.239 1.00 89.81 86 GLY A CA 1
ATOM 674 C C . GLY A 1 86 ? -1.802 -7.000 -22.048 1.00 89.81 86 GLY A C 1
ATOM 675 O O . GLY A 1 86 ? -1.730 -5.970 -21.361 1.00 89.81 86 GLY A O 1
ATOM 676 N N . PRO A 1 87 ? -0.696 -7.514 -22.609 1.00 89.62 87 PRO A N 1
ATOM 677 C CA . PRO A 1 87 ? 0.626 -6.919 -22.446 1.00 89.62 87 PRO A CA 1
ATOM 678 C C . PRO A 1 87 ? 0.761 -5.588 -23.209 1.00 89.62 87 PRO A C 1
ATOM 680 O O . PRO A 1 87 ? 0.065 -5.349 -24.190 1.00 89.62 87 PRO A O 1
ATOM 683 N N . ARG A 1 88 ? 1.708 -4.733 -22.787 1.00 89.25 88 ARG A N 1
ATOM 684 C CA . ARG A 1 88 ? 2.133 -3.551 -23.572 1.00 89.25 88 ARG A CA 1
ATOM 685 C C . ARG A 1 88 ? 2.701 -3.968 -24.930 1.00 89.25 88 ARG A C 1
ATOM 687 O O . ARG A 1 88 ? 2.978 -5.152 -25.126 1.00 89.25 88 ARG A O 1
ATOM 694 N N . THR A 1 89 ? 2.914 -3.025 -25.846 1.00 87.69 89 THR A N 1
ATOM 695 C CA . THR A 1 89 ? 3.503 -3.318 -27.163 1.00 87.69 89 THR A CA 1
ATOM 696 C C . THR A 1 89 ? 4.885 -3.974 -27.037 1.00 87.69 89 THR A C 1
ATOM 698 O O . THR A 1 89 ? 5.543 -3.890 -25.999 1.00 87.69 89 THR A O 1
ATOM 701 N N . SER A 1 90 ? 5.337 -4.688 -28.072 1.00 86.25 90 SER A N 1
ATOM 702 C CA . SER A 1 90 ? 6.646 -5.358 -28.037 1.00 86.25 90 SER A CA 1
ATOM 703 C C . SER A 1 90 ? 7.811 -4.396 -27.839 1.00 86.25 90 SER A C 1
ATOM 705 O O . SER A 1 90 ? 8.797 -4.784 -27.218 1.00 86.25 90 SER A O 1
ATOM 707 N N . ASP A 1 91 ? 7.692 -3.180 -28.362 1.00 83.81 91 ASP A N 1
ATOM 708 C CA . ASP A 1 91 ? 8.752 -2.179 -28.312 1.00 83.81 91 ASP A CA 1
ATOM 709 C C . ASP A 1 91 ? 8.835 -1.564 -26.915 1.00 83.81 91 ASP A C 1
ATOM 711 O O . ASP A 1 91 ? 9.920 -1.554 -26.332 1.00 83.81 91 ASP A O 1
ATOM 715 N N . ASP A 1 92 ? 7.686 -1.238 -26.308 1.00 83.25 92 ASP A N 1
ATOM 716 C CA . ASP A 1 92 ? 7.627 -0.824 -24.902 1.00 83.25 92 ASP A CA 1
ATOM 717 C C . ASP A 1 92 ? 8.215 -1.900 -23.987 1.00 83.25 92 ASP A C 1
ATOM 719 O O . ASP A 1 92 ? 8.953 -1.605 -23.063 1.00 83.25 92 ASP A O 1
ATOM 723 N N . ARG A 1 93 ? 7.943 -3.188 -24.227 1.00 80.56 93 ARG A N 1
ATOM 724 C CA . ARG A 1 93 ? 8.486 -4.253 -23.362 1.00 80.56 93 ARG A CA 1
ATOM 725 C C . ARG A 1 93 ? 10.005 -4.410 -23.460 1.00 80.56 93 ARG A C 1
ATOM 727 O O . ARG A 1 93 ? 10.606 -4.947 -22.534 1.00 80.56 93 ARG A O 1
ATOM 734 N N . LYS A 1 94 ? 10.622 -4.013 -24.576 1.00 79.69 94 LYS A N 1
ATOM 735 C CA . LYS A 1 94 ? 12.077 -4.123 -24.768 1.00 79.69 94 LYS A CA 1
ATOM 736 C C . LYS A 1 94 ? 12.824 -2.958 -24.127 1.00 79.69 94 LYS A C 1
ATOM 738 O O . LYS A 1 94 ? 13.919 -3.179 -23.607 1.00 79.69 94 LYS A O 1
ATOM 743 N N . ASN A 1 95 ? 12.238 -1.761 -24.177 1.00 73.81 95 ASN A N 1
ATOM 744 C CA . ASN A 1 95 ? 12.860 -0.524 -23.726 1.00 73.81 95 ASN A CA 1
ATOM 745 C C . ASN A 1 95 ? 11.834 0.371 -23.005 1.00 73.81 95 ASN A C 1
ATOM 747 O O . ASN A 1 95 ? 11.101 1.120 -23.649 1.00 73.81 95 ASN A O 1
ATOM 751 N N . PHE A 1 96 ? 11.784 0.283 -21.671 1.00 73.12 96 PHE A N 1
ATOM 752 C CA . PHE A 1 96 ? 10.916 1.113 -20.822 1.00 73.12 96 PHE A CA 1
ATOM 753 C C . PHE A 1 96 ? 11.661 1.624 -19.580 1.00 73.12 96 PHE A C 1
ATOM 755 O O . PHE A 1 96 ? 11.292 1.271 -18.454 1.00 73.12 96 PHE A O 1
ATOM 762 N N . PRO A 1 97 ? 12.733 2.413 -19.763 1.00 77.31 97 PRO A N 1
ATOM 763 C CA . PRO A 1 97 ? 13.463 2.980 -18.641 1.00 77.31 97 PRO A CA 1
ATOM 764 C C . PRO A 1 97 ? 12.571 3.968 -17.871 1.00 77.31 97 PRO A C 1
ATOM 766 O O . PRO A 1 97 ? 11.659 4.574 -18.455 1.00 77.31 97 PRO A O 1
ATOM 769 N N . PRO A 1 98 ? 12.812 4.182 -16.567 1.00 78.94 98 PRO A N 1
ATOM 770 C CA . PRO A 1 98 ? 12.110 5.201 -15.806 1.00 78.94 98 PRO A CA 1
ATOM 771 C C . PRO A 1 98 ? 12.451 6.570 -16.389 1.00 78.94 98 PRO A C 1
ATOM 773 O O . PRO A 1 98 ? 13.615 6.915 -16.560 1.00 78.94 98 PRO A O 1
ATOM 776 N N . ASN A 1 99 ? 11.439 7.383 -16.670 1.00 85.19 99 ASN A N 1
ATOM 777 C CA . ASN A 1 99 ? 11.665 8.710 -17.239 1.00 85.19 99 ASN A CA 1
ATOM 778 C C . ASN A 1 99 ? 12.160 9.739 -16.204 1.00 85.19 99 ASN A C 1
ATOM 780 O O . ASN A 1 99 ? 12.790 10.722 -16.586 1.00 85.19 99 ASN A O 1
ATOM 784 N N . ASN A 1 100 ? 11.838 9.558 -14.916 1.00 87.25 100 ASN A N 1
ATOM 785 C CA . ASN A 1 100 ? 12.246 10.455 -13.836 1.00 87.25 100 ASN A CA 1
ATOM 786 C C . ASN A 1 100 ? 12.184 9.769 -12.458 1.00 87.25 100 ASN A C 1
ATOM 788 O O . ASN A 1 100 ? 11.117 9.628 -11.854 1.00 87.25 100 ASN A O 1
ATOM 792 N N . ILE A 1 101 ? 13.348 9.381 -11.941 1.00 87.00 101 ILE A N 1
ATOM 793 C CA . ILE A 1 101 ? 13.474 8.656 -10.668 1.00 87.00 101 ILE A CA 1
ATOM 794 C C . ILE A 1 101 ? 13.277 9.591 -9.466 1.00 87.00 101 ILE A C 1
ATOM 796 O O . ILE A 1 101 ? 12.644 9.206 -8.484 1.00 87.00 101 ILE A O 1
ATOM 800 N N . ILE A 1 102 ? 13.689 10.857 -9.573 1.00 88.69 102 ILE A N 1
ATOM 801 C CA . ILE A 1 102 ? 13.467 11.867 -8.525 1.00 88.69 102 ILE A CA 1
ATOM 802 C C . ILE A 1 102 ? 11.971 12.102 -8.290 1.00 88.69 102 ILE A C 1
ATOM 804 O O . ILE A 1 102 ? 11.521 12.191 -7.148 1.00 88.69 102 ILE A O 1
ATOM 808 N N . HIS A 1 103 ? 11.173 12.155 -9.358 1.00 91.56 103 HIS A N 1
ATOM 809 C CA . HIS A 1 103 ? 9.726 12.325 -9.242 1.00 91.56 103 HIS A CA 1
ATOM 810 C C . HIS A 1 103 ? 9.056 11.107 -8.595 1.00 91.56 103 HIS A C 1
ATOM 812 O O . HIS A 1 103 ? 8.163 11.259 -7.760 1.00 91.56 103 HIS A O 1
ATOM 818 N N . MET A 1 104 ? 9.517 9.901 -8.937 1.00 91.50 104 MET A N 1
ATOM 819 C CA . MET A 1 104 ? 9.062 8.662 -8.306 1.00 91.50 104 MET A CA 1
ATOM 820 C C . MET A 1 104 ? 9.353 8.663 -6.799 1.00 91.50 104 MET A C 1
ATOM 822 O O . MET A 1 104 ? 8.460 8.349 -6.013 1.00 91.50 104 MET A O 1
ATOM 826 N N . LEU A 1 105 ? 10.541 9.109 -6.382 1.00 91.94 105 LEU A N 1
ATOM 827 C CA . LEU A 1 105 ? 10.888 9.238 -4.964 1.00 91.94 105 LEU A CA 1
ATOM 828 C C . LEU A 1 105 ? 10.085 10.313 -4.235 1.00 91.94 105 LEU A C 1
ATOM 830 O O . LEU A 1 105 ? 9.659 10.088 -3.104 1.00 91.94 105 LEU A O 1
ATOM 834 N N . GLY A 1 106 ? 9.814 11.448 -4.883 1.00 95.00 106 GLY A N 1
ATOM 835 C CA . GLY A 1 106 ? 8.894 12.450 -4.346 1.00 95.00 106 GLY A CA 1
ATOM 836 C C . GLY A 1 106 ? 7.510 11.851 -4.075 1.00 95.00 106 GLY A C 1
ATOM 837 O O . GLY A 1 106 ? 6.965 12.008 -2.982 1.00 95.00 106 GLY A O 1
ATOM 838 N N . GLY A 1 107 ? 6.974 11.090 -5.035 1.00 94.81 107 GLY A N 1
ATOM 839 C CA . GLY A 1 107 ? 5.720 10.350 -4.876 1.00 94.81 107 GLY A CA 1
ATOM 840 C C . GLY A 1 107 ? 5.766 9.322 -3.742 1.00 94.81 107 GLY A C 1
ATOM 841 O O . GLY A 1 107 ? 4.840 9.266 -2.934 1.00 94.81 107 GLY A O 1
ATOM 842 N N . ALA A 1 108 ? 6.856 8.557 -3.637 1.00 95.31 108 ALA A N 1
ATOM 843 C CA . ALA A 1 108 ? 7.070 7.593 -2.561 1.00 95.31 108 ALA A CA 1
ATOM 844 C C . ALA A 1 108 ? 7.065 8.268 -1.176 1.00 95.31 108 ALA A C 1
ATOM 846 O O . ALA A 1 108 ? 6.372 7.812 -0.266 1.00 95.31 108 ALA A O 1
ATOM 847 N N . GLY A 1 109 ? 7.753 9.407 -1.037 1.00 95.44 109 GLY A N 1
ATOM 848 C CA . GLY A 1 109 ? 7.768 10.200 0.194 1.00 95.44 109 GLY A CA 1
ATOM 849 C C . GLY A 1 109 ? 6.387 10.738 0.578 1.00 95.44 109 GLY A C 1
ATOM 850 O O . GLY A 1 109 ? 5.973 10.609 1.733 1.00 95.44 109 GLY A O 1
ATOM 851 N N . PHE A 1 110 ? 5.630 11.282 -0.384 1.00 96.81 110 PHE A N 1
ATOM 852 C CA . PHE A 1 110 ? 4.251 11.724 -0.136 1.00 96.81 110 PHE A CA 1
ATOM 853 C C . PHE A 1 110 ? 3.340 10.574 0.280 1.00 96.81 110 PHE A C 1
ATOM 855 O O . PHE A 1 110 ? 2.491 10.754 1.153 1.00 96.81 110 PHE A O 1
ATOM 862 N N . LEU A 1 111 ? 3.522 9.397 -0.315 1.00 96.44 111 LEU A N 1
ATOM 863 C CA . LEU A 1 111 ? 2.724 8.224 -0.003 1.00 96.44 111 LEU A CA 1
ATOM 864 C C . LEU A 1 111 ? 3.012 7.699 1.405 1.00 96.44 111 LEU A C 1
ATOM 866 O O . LEU A 1 111 ? 2.069 7.446 2.149 1.00 96.44 111 LEU A O 1
ATOM 870 N N . TRP A 1 112 ? 4.282 7.610 1.809 1.00 97.38 112 TRP A N 1
ATOM 871 C CA . TRP A 1 112 ? 4.646 7.217 3.172 1.00 97.38 112 TRP A CA 1
ATOM 872 C C . TRP A 1 112 ? 4.107 8.223 4.198 1.00 97.38 112 TRP A C 1
ATOM 874 O O . TRP A 1 112 ? 3.428 7.844 5.156 1.00 97.38 112 TRP A O 1
ATOM 884 N N . MET A 1 113 ? 4.315 9.522 3.972 1.00 96.06 113 MET A N 1
ATOM 885 C CA . MET A 1 113 ? 3.766 10.558 4.849 1.00 96.06 113 MET A CA 1
ATOM 886 C C . MET A 1 113 ? 2.233 10.472 4.929 1.00 96.06 113 MET A C 1
ATOM 888 O O . MET A 1 113 ? 1.674 10.462 6.026 1.00 96.06 113 MET A O 1
ATOM 892 N N . GLY A 1 114 ? 1.552 10.335 3.788 1.00 97.25 114 GLY A N 1
ATOM 893 C CA . GLY A 1 114 ? 0.100 10.168 3.711 1.00 97.25 114 GLY A CA 1
ATOM 894 C C . GLY A 1 114 ? -0.402 8.914 4.429 1.00 97.25 114 GLY A C 1
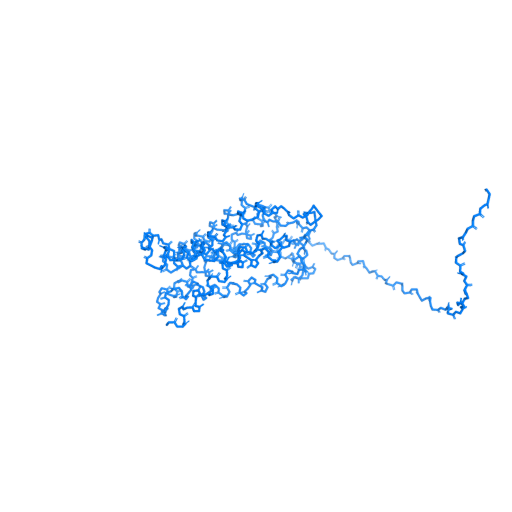ATOM 895 O O . GLY A 1 114 ? -1.478 8.940 5.028 1.00 97.25 114 GLY A O 1
ATOM 896 N N . TRP A 1 115 ? 0.404 7.849 4.473 1.00 98.25 115 TRP A N 1
ATOM 897 C CA . TRP A 1 115 ? 0.056 6.612 5.169 1.00 98.25 115 TRP A CA 1
ATOM 898 C C . TRP A 1 115 ? -0.058 6.772 6.689 1.00 98.25 115 TRP A C 1
ATOM 900 O O . TRP A 1 115 ? -0.766 6.007 7.342 1.00 98.25 115 TRP A O 1
ATOM 910 N N . THR A 1 116 ? 0.572 7.809 7.254 1.00 95.75 116 THR A N 1
ATOM 911 C CA . THR A 1 116 ? 0.362 8.201 8.657 1.00 95.75 116 THR A CA 1
ATOM 912 C C . THR A 1 116 ? -1.100 8.580 8.895 1.00 95.75 116 THR A C 1
ATOM 914 O O . THR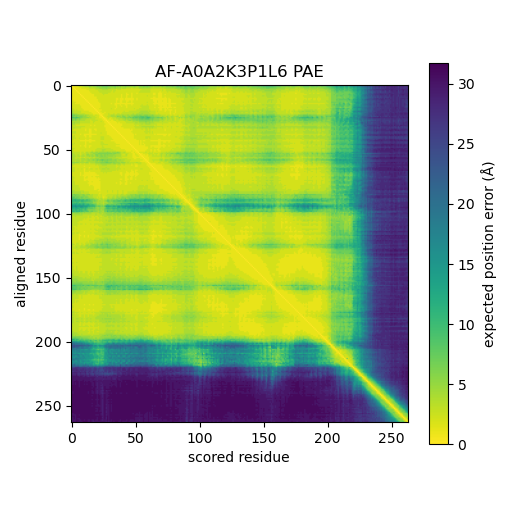 A 1 116 ? -1.692 8.142 9.875 1.00 95.75 116 THR A O 1
ATOM 917 N N . GLY A 1 117 ? -1.709 9.342 7.980 1.00 95.94 117 GLY A N 1
ATOM 918 C CA . GLY A 1 117 ? -3.140 9.655 8.023 1.00 95.94 117 GLY A CA 1
ATOM 919 C C . GLY A 1 117 ? -4.015 8.461 7.637 1.00 95.94 117 GLY A C 1
ATOM 920 O O . GLY A 1 117 ? -5.084 8.275 8.211 1.00 95.94 117 GLY A O 1
ATOM 921 N N . PHE A 1 118 ? -3.540 7.619 6.718 1.00 97.94 118 PHE A N 1
ATOM 922 C CA . PHE A 1 118 ? -4.237 6.409 6.290 1.00 97.94 118 PHE A CA 1
ATOM 923 C C . PHE A 1 118 ? -4.422 5.421 7.451 1.00 97.94 118 PHE A C 1
ATOM 925 O O . PHE A 1 118 ? -5.551 5.122 7.809 1.00 97.94 118 PHE A O 1
ATOM 932 N N . ASN A 1 119 ? -3.353 4.991 8.124 1.00 98.25 119 ASN A N 1
ATOM 933 C CA . ASN A 1 119 ? -3.467 4.057 9.252 1.00 98.25 119 ASN A CA 1
ATOM 934 C C . ASN A 1 119 ? -3.821 4.770 10.568 1.00 98.25 119 ASN A C 1
ATOM 936 O O . ASN A 1 119 ? -4.630 4.279 11.352 1.00 98.25 119 ASN A O 1
ATOM 940 N N . GLY A 1 120 ? -3.242 5.943 10.831 1.00 97.50 120 GLY A N 1
ATOM 941 C CA . GLY A 1 120 ? -3.501 6.692 12.063 1.00 97.50 120 GLY A CA 1
ATOM 942 C C . GLY A 1 120 ? -4.914 7.273 12.141 1.00 97.50 120 GLY A C 1
ATOM 943 O O . GLY A 1 120 ? -5.453 7.418 13.231 1.00 97.50 120 GLY A O 1
ATOM 944 N N . GLY A 1 121 ? -5.540 7.581 11.004 1.00 96.50 121 GLY A N 1
ATOM 945 C CA . GLY A 1 121 ? -6.905 8.114 10.956 1.00 96.50 121 GLY A CA 1
ATOM 946 C C . GLY A 1 121 ? -8.006 7.060 11.091 1.00 96.50 121 GLY A C 1
ATOM 947 O O . GLY A 1 121 ? -9.150 7.429 11.353 1.00 96.50 121 GLY A O 1
ATOM 948 N N . ALA A 1 122 ? -7.679 5.771 10.956 1.00 95.62 122 ALA A N 1
ATOM 949 C CA . ALA A 1 122 ? -8.660 4.685 10.894 1.00 95.62 122 ALA A CA 1
ATOM 950 C C . ALA A 1 122 ? -9.545 4.545 12.151 1.00 95.62 122 ALA A C 1
ATOM 952 O O . ALA A 1 122 ? -10.711 4.180 12.010 1.00 95.62 122 ALA A O 1
ATOM 953 N N . PRO A 1 123 ? -9.081 4.889 13.372 1.00 94.69 123 PRO A N 1
ATOM 954 C CA . PRO A 1 123 ? -9.934 4.902 14.560 1.00 94.69 123 PRO A CA 1
ATOM 955 C C . PRO A 1 123 ? -10.960 6.039 14.599 1.00 94.69 123 PRO A C 1
ATOM 957 O O . PRO A 1 123 ? -11.784 6.055 15.510 1.00 94.69 123 PRO A O 1
ATOM 960 N N . PHE A 1 124 ? -10.884 7.023 13.693 1.00 93.94 124 PHE A N 1
ATOM 961 C CA . PHE A 1 124 ? -11.700 8.249 13.703 1.00 93.94 124 PHE A CA 1
ATOM 962 C C . PHE A 1 124 ? -11.611 9.065 15.005 1.00 93.94 124 PHE A C 1
ATOM 964 O O . PHE A 1 124 ? -12.489 9.869 15.313 1.00 93.94 124 PHE A O 1
ATOM 971 N N . GLN A 1 125 ? -10.542 8.870 15.776 1.00 94.56 125 GLN A N 1
ATOM 972 C CA . GLN A 1 125 ? -10.295 9.559 17.037 1.00 94.56 125 GLN A CA 1
ATOM 973 C C . GLN A 1 125 ? -8.796 9.653 17.326 1.00 94.56 125 GLN A C 1
ATOM 975 O O . GLN A 1 125 ? -7.977 8.972 16.709 1.00 94.56 125 GLN A O 1
ATOM 980 N N . VAL A 1 126 ? -8.435 10.495 18.291 1.00 95.25 126 VAL A N 1
ATOM 981 C CA . VAL A 1 126 ? -7.071 10.582 18.824 1.00 95.25 126 VAL A CA 1
ATOM 982 C C . VAL A 1 126 ? -6.993 9.734 20.087 1.00 95.25 126 VAL A C 1
ATOM 984 O O . VAL A 1 126 ? -7.837 9.861 20.970 1.00 95.25 126 VAL A O 1
ATOM 987 N N . GLY A 1 127 ? -5.976 8.883 20.188 1.00 95.94 127 GLY A N 1
ATOM 988 C CA . GLY A 1 127 ? -5.779 8.033 21.355 1.00 95.94 127 GLY A CA 1
ATOM 989 C C . GLY A 1 127 ? -4.603 7.080 21.195 1.00 95.94 127 GLY A C 1
ATOM 990 O O . GLY A 1 127 ? -3.831 7.169 20.242 1.00 95.94 127 GLY A O 1
ATOM 991 N N . GLU A 1 128 ? -4.485 6.147 22.133 1.00 96.25 128 GLU A N 1
ATOM 992 C CA . GLU A 1 128 ? -3.404 5.159 22.169 1.00 96.25 128 GLU A CA 1
ATOM 993 C C . GLU A 1 128 ? -3.355 4.292 20.903 1.00 96.25 128 GLU A C 1
ATOM 995 O O . GLU A 1 128 ? -2.290 4.136 20.312 1.00 96.25 128 GLU A O 1
ATOM 1000 N N . ILE A 1 129 ? -4.513 3.821 20.424 1.00 97.56 129 ILE A N 1
ATOM 1001 C CA . ILE A 1 129 ? -4.619 3.022 19.191 1.00 97.56 129 ILE A CA 1
ATOM 1002 C C . ILE A 1 129 ? -4.081 3.803 17.984 1.00 97.56 129 ILE A C 1
ATOM 1004 O O . ILE A 1 129 ? -3.335 3.256 17.177 1.00 97.56 129 ILE A O 1
ATOM 1008 N N . THR A 1 130 ? -4.398 5.097 17.885 1.00 98.12 130 THR A N 1
ATOM 1009 C CA . THR A 1 130 ? -3.884 5.985 16.831 1.00 98.12 130 THR A CA 1
ATOM 1010 C C . THR A 1 130 ? -2.363 6.103 16.895 1.00 98.12 130 THR A C 1
ATOM 1012 O O . THR A 1 130 ? -1.691 5.975 15.872 1.00 98.12 130 THR A O 1
ATOM 1015 N N . SER A 1 131 ? -1.804 6.290 18.094 1.00 97.75 131 SER A N 1
ATOM 1016 C CA . SER A 1 131 ? -0.353 6.351 18.305 1.00 97.75 131 SER A CA 1
ATOM 1017 C C . SER A 1 131 ? 0.340 5.044 17.916 1.00 97.75 131 SER A C 1
ATOM 1019 O O . SER A 1 131 ? 1.345 5.076 17.207 1.00 97.75 131 SER A O 1
ATOM 1021 N N . ILE A 1 132 ? -0.218 3.899 18.324 1.00 98.19 132 ILE A N 1
ATOM 1022 C CA . ILE A 1 132 ? 0.299 2.569 17.975 1.00 98.19 132 ILE A CA 1
ATOM 1023 C C . ILE A 1 132 ? 0.220 2.345 16.462 1.00 98.19 132 ILE A C 1
ATOM 1025 O O . ILE A 1 132 ? 1.200 1.912 15.864 1.00 98.19 132 ILE A O 1
ATOM 1029 N N . ALA A 1 133 ? -0.889 2.714 15.817 1.00 98.50 133 ALA A N 1
ATOM 1030 C CA . ALA A 1 133 ? -1.052 2.575 14.374 1.00 98.50 133 ALA A CA 1
ATOM 1031 C C . ALA A 1 133 ? -0.018 3.369 13.580 1.00 98.50 133 ALA A C 1
ATOM 1033 O O . ALA A 1 133 ? 0.577 2.842 12.637 1.00 98.50 133 ALA A O 1
ATOM 1034 N N . ILE A 1 134 ? 0.237 4.615 13.977 1.00 98.50 134 ILE A N 1
ATOM 1035 C CA . ILE A 1 134 ? 1.274 5.443 13.360 1.00 98.50 134 ILE A CA 1
ATOM 1036 C C . ILE A 1 134 ? 2.651 4.814 13.593 1.00 98.50 134 ILE A C 1
ATOM 1038 O O . ILE A 1 134 ? 3.407 4.632 12.639 1.00 98.50 134 ILE A O 1
ATOM 1042 N N . PHE A 1 135 ? 2.964 4.431 14.833 1.00 98.56 135 PHE A N 1
ATOM 1043 C CA . PHE A 1 135 ? 4.261 3.851 15.176 1.00 98.56 135 PHE A CA 1
ATOM 1044 C C . PHE A 1 135 ? 4.541 2.556 14.403 1.00 98.56 135 PHE A C 1
ATOM 1046 O O . PHE A 1 135 ? 5.574 2.442 13.746 1.00 98.56 135 PHE A O 1
ATOM 1053 N N . ASN A 1 136 ? 3.591 1.621 14.401 1.00 98.75 136 ASN A N 1
ATOM 1054 C CA . ASN A 1 136 ? 3.693 0.357 13.679 1.00 98.75 136 ASN A CA 1
ATOM 1055 C C . ASN A 1 136 ? 3.817 0.559 12.167 1.00 98.75 136 ASN A C 1
ATOM 1057 O O . ASN A 1 136 ? 4.570 -0.166 11.520 1.00 98.75 136 ASN A O 1
ATOM 1061 N N . THR A 1 137 ? 3.132 1.562 11.605 1.00 98.75 137 THR A N 1
ATOM 1062 C CA . THR A 1 137 ? 3.247 1.906 10.179 1.00 98.75 137 THR A CA 1
ATOM 1063 C C . THR A 1 137 ? 4.685 2.245 9.811 1.00 98.75 137 THR A C 1
ATOM 1065 O O . THR A 1 137 ? 5.230 1.685 8.860 1.00 98.75 137 THR A O 1
ATOM 1068 N N . HIS A 1 138 ? 5.328 3.117 10.589 1.00 98.69 138 HIS A N 1
ATOM 1069 C CA . HIS A 1 138 ? 6.719 3.508 10.357 1.00 98.69 138 HIS A CA 1
ATOM 1070 C C . HIS A 1 138 ? 7.696 2.369 10.647 1.00 98.69 138 HIS A C 1
ATOM 1072 O O . HIS A 1 138 ? 8.595 2.123 9.847 1.00 98.69 138 HIS A O 1
ATOM 1078 N N . LEU A 1 139 ? 7.493 1.638 11.745 1.00 98.75 139 LEU A N 1
ATOM 1079 C CA . LEU A 1 139 ? 8.378 0.556 12.174 1.00 98.75 139 LEU A CA 1
ATOM 1080 C C . LEU A 1 139 ? 8.397 -0.619 11.184 1.00 98.75 139 LEU A C 1
ATOM 1082 O O . LEU A 1 139 ? 9.471 -1.095 10.807 1.00 98.75 139 LEU A O 1
ATOM 1086 N N . CYS A 1 140 ? 7.220 -1.059 10.728 1.00 98.81 140 CYS A N 1
ATOM 1087 C CA . CYS A 1 140 ? 7.090 -2.111 9.719 1.00 98.81 140 CYS A CA 1
ATOM 1088 C C . CYS A 1 140 ? 7.707 -1.675 8.385 1.00 98.81 140 CYS A C 1
ATOM 1090 O O . CYS A 1 140 ? 8.502 -2.408 7.799 1.00 98.81 140 CYS A O 1
ATOM 1092 N N . THR A 1 141 ? 7.411 -0.452 7.937 1.00 98.62 141 THR A N 1
ATOM 1093 C CA . THR A 1 141 ? 7.931 0.088 6.670 1.00 98.62 141 THR A CA 1
ATOM 1094 C C . THR A 1 141 ? 9.450 0.215 6.680 1.00 98.62 141 THR A C 1
ATOM 1096 O O . THR A 1 141 ? 10.105 -0.256 5.754 1.00 98.62 141 THR A O 1
ATOM 1099 N N . ALA A 1 142 ? 10.027 0.776 7.745 1.00 98.44 142 ALA A N 1
ATOM 1100 C CA . ALA A 1 142 ? 11.474 0.898 7.888 1.00 98.44 142 ALA A CA 1
ATOM 1101 C C . ALA A 1 142 ? 12.157 -0.477 7.883 1.00 98.44 142 ALA A C 1
ATOM 1103 O O . ALA A 1 142 ? 13.168 -0.665 7.210 1.00 98.44 142 ALA A O 1
ATOM 1104 N N . THR A 1 143 ? 11.572 -1.458 8.576 1.00 98.62 143 THR A N 1
ATOM 1105 C CA . THR A 1 143 ? 12.100 -2.827 8.598 1.00 98.62 143 THR A CA 1
ATOM 1106 C C . THR A 1 143 ? 12.025 -3.471 7.211 1.00 98.62 143 THR A C 1
ATOM 1108 O O . THR A 1 143 ? 12.998 -4.075 6.768 1.00 98.62 143 THR A O 1
ATOM 1111 N N . SER A 1 144 ? 10.912 -3.296 6.496 1.00 98.38 144 SER A N 1
ATOM 1112 C CA . SER A 1 144 ? 10.723 -3.814 5.136 1.00 98.38 144 SER A CA 1
ATOM 1113 C C . SER A 1 144 ? 11.732 -3.231 4.145 1.00 98.38 144 SER A C 1
ATOM 1115 O O . SER A 1 144 ? 12.325 -3.976 3.369 1.00 98.38 144 SER A O 1
ATOM 1117 N N . ILE A 1 145 ? 12.007 -1.924 4.217 1.00 97.19 145 ILE A N 1
ATOM 1118 C CA . ILE A 1 145 ? 13.053 -1.272 3.412 1.00 97.19 145 ILE A CA 1
ATOM 1119 C C . ILE A 1 145 ? 14.429 -1.861 3.724 1.00 97.19 145 ILE A C 1
ATOM 1121 O O . ILE A 1 145 ? 15.153 -2.239 2.807 1.00 97.19 145 ILE A O 1
ATOM 1125 N N . LEU A 1 146 ? 14.791 -1.959 5.008 1.00 97.12 146 LEU A N 1
ATOM 1126 C CA . LEU A 1 146 ? 16.095 -2.482 5.418 1.00 97.12 146 LEU A CA 1
ATOM 1127 C C . LEU A 1 146 ? 16.298 -3.919 4.945 1.00 97.12 146 LEU A C 1
ATOM 1129 O O . LEU A 1 146 ? 17.376 -4.250 4.452 1.00 97.12 146 LEU A O 1
ATOM 1133 N N . VAL A 1 147 ? 15.271 -4.763 5.063 1.00 96.44 147 VAL A N 1
ATOM 1134 C CA . VAL A 1 147 ? 15.331 -6.143 4.579 1.00 96.44 147 VAL A CA 1
ATOM 1135 C C . VAL A 1 147 ? 15.461 -6.184 3.061 1.00 96.44 147 VAL A C 1
ATOM 1137 O O . VAL A 1 147 ? 16.334 -6.896 2.570 1.00 96.44 147 VAL A O 1
ATOM 1140 N N . TRP A 1 148 ? 14.686 -5.385 2.326 1.00 94.31 148 TRP A N 1
ATOM 1141 C CA . TRP A 1 148 ? 14.764 -5.354 0.865 1.00 94.31 148 TRP A CA 1
ATOM 1142 C C . TRP A 1 148 ? 16.151 -4.928 0.375 1.00 94.31 148 TRP A C 1
ATOM 1144 O O . TRP A 1 148 ? 16.777 -5.641 -0.403 1.00 94.31 148 TRP A O 1
ATOM 1154 N N . ILE A 1 149 ? 16.681 -3.814 0.892 1.00 92.31 149 ILE A N 1
ATOM 1155 C CA . ILE A 1 149 ? 18.019 -3.323 0.527 1.00 92.31 149 ILE A CA 1
ATOM 1156 C C . ILE A 1 149 ? 19.093 -4.341 0.926 1.00 92.31 149 ILE A C 1
ATOM 1158 O O . ILE A 1 149 ? 20.046 -4.560 0.182 1.00 92.31 149 ILE A O 1
ATOM 1162 N N . SER A 1 150 ? 18.949 -4.998 2.081 1.00 93.75 150 SER A N 1
ATOM 1163 C CA . SER A 1 150 ? 19.884 -6.046 2.506 1.00 93.75 150 SER A CA 1
ATOM 1164 C C . SER A 1 150 ? 19.886 -7.227 1.540 1.00 93.75 150 SER A C 1
ATOM 1166 O O . SER A 1 150 ? 20.954 -7.718 1.181 1.00 93.75 150 SER A O 1
ATOM 1168 N N . LEU A 1 151 ? 18.712 -7.669 1.086 1.00 90.56 151 LEU A N 1
ATOM 1169 C CA . LEU A 1 151 ? 18.599 -8.731 0.089 1.00 90.56 151 LEU A CA 1
ATOM 1170 C C . LEU A 1 151 ? 19.176 -8.299 -1.259 1.00 90.56 151 LEU A C 1
ATOM 1172 O O . LEU A 1 151 ? 19.929 -9.072 -1.853 1.00 90.56 151 LEU A O 1
ATOM 1176 N N . ASP A 1 152 ? 18.927 -7.059 -1.686 1.00 88.06 152 ASP A N 1
ATOM 1177 C CA . ASP A 1 152 ? 19.532 -6.504 -2.897 1.00 88.06 152 ASP A CA 1
ATOM 1178 C C . ASP A 1 152 ? 21.068 -6.534 -2.813 1.00 88.06 152 ASP A C 1
ATOM 1180 O O . ASP A 1 152 ? 21.737 -7.056 -3.705 1.00 88.06 152 ASP A O 1
ATOM 1184 N N . MET A 1 153 ? 21.643 -6.087 -1.692 1.00 87.50 153 MET A N 1
ATOM 1185 C CA . MET A 1 153 ? 23.090 -6.130 -1.462 1.00 87.50 153 MET A CA 1
ATOM 1186 C C . MET A 1 153 ? 23.644 -7.562 -1.402 1.00 87.50 153 MET A C 1
ATOM 1188 O O . MET A 1 153 ? 24.751 -7.820 -1.875 1.00 87.50 153 MET A O 1
ATOM 1192 N N . ILE A 1 154 ? 22.909 -8.521 -0.836 1.00 88.50 154 ILE A N 1
ATOM 1193 C CA . ILE A 1 154 ? 23.366 -9.916 -0.740 1.00 88.50 154 ILE A CA 1
ATOM 1194 C C . ILE A 1 154 ? 23.391 -10.575 -2.122 1.00 88.50 154 ILE A C 1
ATOM 1196 O O . ILE A 1 154 ? 24.403 -11.195 -2.482 1.00 88.50 154 ILE A O 1
ATOM 1200 N N . VAL A 1 155 ? 22.297 -10.436 -2.875 1.00 85.69 155 VAL A N 1
ATOM 1201 C CA . VAL A 1 155 ? 22.063 -11.119 -4.154 1.00 85.69 155 VAL A CA 1
ATOM 1202 C C . VAL A 1 155 ? 22.791 -10.417 -5.298 1.00 85.69 155 VAL A C 1
ATOM 1204 O O . VAL A 1 155 ? 23.470 -11.075 -6.083 1.00 85.69 155 VAL A O 1
ATOM 1207 N N . TYR A 1 156 ? 22.703 -9.089 -5.363 1.00 81.56 156 TYR A N 1
ATOM 1208 C CA . TYR A 1 156 ? 23.173 -8.289 -6.496 1.00 81.56 156 TYR A CA 1
ATOM 1209 C C . TYR A 1 156 ? 24.410 -7.442 -6.189 1.00 81.56 156 TYR A C 1
ATOM 1211 O O . TYR A 1 156 ? 24.925 -6.777 -7.080 1.00 81.56 156 TYR A O 1
ATOM 1219 N N . LYS A 1 157 ? 24.917 -7.473 -4.947 1.00 84.69 157 LYS A N 1
ATOM 1220 C CA . LYS A 1 157 ? 26.110 -6.723 -4.495 1.00 84.69 157 LYS A CA 1
ATOM 1221 C C . LYS A 1 157 ? 25.973 -5.200 -4.526 1.00 84.69 157 LYS A C 1
ATOM 1223 O O . LYS A 1 157 ? 26.933 -4.510 -4.200 1.00 84.69 157 LYS A O 1
ATOM 1228 N N . LYS A 1 158 ? 24.784 -4.683 -4.840 1.00 79.31 158 LYS A N 1
ATOM 1229 C CA . LYS A 1 158 ? 24.448 -3.257 -4.859 1.00 79.31 158 LYS A CA 1
ATOM 1230 C C . LYS A 1 158 ? 23.046 -3.050 -4.288 1.00 79.31 158 LYS A C 1
ATOM 1232 O O . LYS A 1 158 ? 22.173 -3.894 -4.479 1.00 79.31 158 LYS A O 1
ATOM 1237 N N . GLY A 1 159 ? 22.842 -1.941 -3.581 1.00 81.88 159 GLY A N 1
ATOM 1238 C CA . GLY A 1 159 ? 21.503 -1.502 -3.186 1.00 81.88 159 GLY A CA 1
ATOM 1239 C C . GLY A 1 159 ? 20.748 -0.925 -4.384 1.00 81.88 159 GLY A C 1
ATOM 1240 O O . GLY A 1 159 ? 21.362 -0.498 -5.355 1.00 81.88 159 GLY A O 1
ATOM 1241 N N . SER A 1 160 ? 19.417 -0.919 -4.330 1.00 82.44 160 SER A N 1
ATOM 1242 C CA . SER A 1 160 ? 18.583 -0.304 -5.366 1.00 82.44 160 SER A CA 1
ATOM 1243 C C . SER A 1 160 ? 17.642 0.727 -4.757 1.00 82.44 160 SER A C 1
ATOM 1245 O O . SER A 1 160 ? 16.898 0.430 -3.819 1.00 82.44 160 SER A O 1
ATOM 1247 N N . LEU A 1 161 ? 17.598 1.930 -5.328 1.00 85.81 161 LEU A N 1
ATOM 1248 C CA . LEU A 1 161 ? 16.601 2.945 -4.968 1.00 85.81 161 LEU A CA 1
ATOM 1249 C C . LEU A 1 161 ? 15.180 2.489 -5.310 1.00 85.81 161 LEU A C 1
ATOM 1251 O O . LEU A 1 161 ? 14.258 2.646 -4.511 1.00 85.81 161 LEU A O 1
ATOM 1255 N N . ILE A 1 162 ? 15.008 1.862 -6.475 1.00 85.62 162 ILE A N 1
ATOM 1256 C CA . ILE A 1 162 ? 13.732 1.265 -6.884 1.00 85.62 162 ILE A CA 1
ATOM 1257 C C . ILE A 1 162 ? 13.358 0.125 -5.929 1.00 85.62 162 ILE A C 1
ATOM 1259 O O . ILE A 1 162 ? 12.212 0.065 -5.482 1.00 85.62 162 ILE A O 1
ATOM 1263 N N . GLY A 1 163 ? 14.324 -0.722 -5.555 1.00 87.69 163 GLY A N 1
ATOM 1264 C CA . GLY A 1 163 ? 14.138 -1.756 -4.533 1.00 87.69 163 GLY A CA 1
ATOM 1265 C C . GLY A 1 163 ? 13.732 -1.173 -3.176 1.00 87.69 163 GLY A C 1
ATOM 1266 O O . GLY A 1 163 ? 12.788 -1.646 -2.552 1.00 87.69 163 GLY A O 1
ATOM 1267 N N . SER A 1 164 ? 14.335 -0.057 -2.764 1.00 91.06 164 SER A N 1
ATOM 1268 C CA . SER A 1 164 ? 13.975 0.655 -1.529 1.00 91.06 164 SER A CA 1
ATOM 1269 C C . SER A 1 164 ? 12.517 1.127 -1.545 1.00 91.06 164 SER A C 1
ATOM 1271 O O . SER A 1 164 ? 11.794 0.952 -0.565 1.00 91.06 164 SER A O 1
ATOM 1273 N N . VAL A 1 165 ? 12.046 1.672 -2.672 1.00 93.38 165 VAL A N 1
ATOM 1274 C CA . VAL A 1 165 ? 10.636 2.062 -2.844 1.00 93.38 165 VAL A CA 1
ATOM 1275 C C . VAL A 1 165 ? 9.716 0.837 -2.832 1.00 93.38 165 VAL A C 1
ATOM 1277 O O . VAL A 1 165 ? 8.635 0.895 -2.252 1.00 93.38 165 VAL A O 1
ATOM 1280 N N . GLN A 1 166 ? 10.131 -0.297 -3.399 1.00 91.81 166 GLN A N 1
ATOM 1281 C CA . GLN A 1 166 ? 9.366 -1.550 -3.327 1.00 91.81 166 GLN A CA 1
ATOM 1282 C C . GLN A 1 166 ? 9.275 -2.086 -1.889 1.00 91.81 166 GLN A C 1
ATOM 1284 O O . GLN A 1 166 ? 8.182 -2.437 -1.433 1.00 91.81 166 GLN A O 1
ATOM 1289 N N . GLY A 1 167 ? 10.381 -2.066 -1.142 1.00 95.19 167 GLY A N 1
ATOM 1290 C CA . GLY A 1 167 ? 10.420 -2.393 0.284 1.00 95.19 167 GLY A CA 1
ATOM 1291 C C . GLY A 1 167 ? 9.511 -1.487 1.113 1.00 95.19 167 GLY A C 1
ATOM 1292 O O . GLY A 1 167 ? 8.771 -1.970 1.970 1.00 95.19 167 GLY A O 1
ATOM 1293 N N . MET A 1 168 ? 9.486 -0.190 0.800 1.00 97.19 168 MET A N 1
ATOM 1294 C CA . MET A 1 168 ? 8.576 0.773 1.422 1.00 97.19 168 MET A CA 1
ATOM 1295 C C . MET A 1 168 ? 7.110 0.400 1.161 1.00 97.19 168 MET A C 1
ATOM 1297 O O . MET A 1 168 ? 6.326 0.259 2.098 1.00 97.19 168 MET A O 1
ATOM 1301 N N . MET A 1 169 ? 6.736 0.195 -0.106 1.00 95.81 169 MET A N 1
ATOM 1302 C CA . MET A 1 169 ? 5.360 -0.130 -0.501 1.00 95.81 169 MET A CA 1
ATOM 1303 C C . MET A 1 169 ? 4.857 -1.419 0.147 1.00 95.81 169 MET A C 1
ATOM 1305 O O . MET A 1 169 ? 3.739 -1.465 0.657 1.00 95.81 169 MET A O 1
ATOM 1309 N N . THR A 1 170 ? 5.678 -2.467 0.146 1.00 96.56 170 THR A N 1
ATOM 1310 C CA . THR A 1 170 ? 5.308 -3.768 0.716 1.00 96.56 170 THR A CA 1
ATOM 1311 C C . THR A 1 170 ? 5.147 -3.710 2.232 1.00 96.56 170 THR A C 1
ATOM 1313 O O . THR A 1 170 ? 4.188 -4.283 2.747 1.00 96.56 170 THR A O 1
ATOM 1316 N N . GLY A 1 171 ? 5.996 -2.957 2.938 1.00 98.12 171 GLY A N 1
ATOM 1317 C CA . GLY A 1 171 ? 5.867 -2.739 4.380 1.00 98.12 171 GLY A CA 1
ATOM 1318 C C . GLY A 1 171 ? 4.604 -1.966 4.760 1.00 98.12 171 GLY A C 1
ATOM 1319 O O . GLY A 1 171 ? 3.872 -2.392 5.657 1.00 98.12 171 GLY A O 1
ATOM 1320 N N . LEU A 1 172 ? 4.309 -0.880 4.038 1.00 98.38 172 LEU A N 1
ATOM 1321 C CA . LEU A 1 172 ? 3.103 -0.067 4.231 1.00 98.38 172 LEU A CA 1
ATOM 1322 C C . LEU A 1 172 ? 1.823 -0.885 3.994 1.00 98.38 172 LEU A C 1
ATOM 1324 O O . LEU A 1 172 ? 0.900 -0.875 4.812 1.00 98.38 172 LEU A O 1
ATOM 1328 N N . VAL A 1 173 ? 1.779 -1.653 2.903 1.00 97.94 173 VAL A N 1
ATOM 1329 C CA . VAL A 1 173 ? 0.639 -2.524 2.583 1.00 97.94 173 VAL A CA 1
ATOM 1330 C C . VAL A 1 173 ? 0.482 -3.638 3.621 1.00 97.94 173 VAL A C 1
ATOM 1332 O O . VAL A 1 173 ? -0.634 -3.895 4.071 1.00 97.94 173 VAL A O 1
ATOM 1335 N N . CYS A 1 174 ? 1.580 -4.279 4.036 1.00 98.06 174 CYS A N 1
ATOM 1336 C CA . CYS A 1 174 ? 1.546 -5.414 4.959 1.00 98.06 174 CYS A CA 1
ATOM 1337 C C . CYS A 1 174 ? 0.965 -5.047 6.330 1.00 98.06 174 CYS A C 1
ATOM 1339 O O . CYS A 1 174 ? 0.139 -5.790 6.858 1.00 98.06 174 CYS A O 1
ATOM 1341 N N . ILE A 1 175 ? 1.349 -3.897 6.892 1.00 98.56 175 ILE A N 1
ATOM 1342 C CA . ILE A 1 175 ? 0.910 -3.488 8.236 1.00 98.56 175 ILE A CA 1
ATOM 1343 C C . ILE A 1 175 ? -0.518 -2.940 8.278 1.00 98.56 175 ILE A C 1
ATOM 1345 O O . ILE A 1 175 ? -1.159 -2.984 9.323 1.00 98.56 175 ILE A O 1
ATOM 1349 N N . THR A 1 176 ? -1.047 -2.457 7.153 1.00 98.50 176 THR A N 1
ATOM 1350 C CA . THR A 1 176 ? -2.360 -1.796 7.058 1.00 98.50 176 THR A CA 1
ATOM 1351 C C . THR A 1 176 ? -3.526 -2.537 7.746 1.00 98.50 176 THR A C 1
ATOM 1353 O O . THR A 1 176 ? -4.236 -1.902 8.529 1.00 98.50 176 THR A O 1
ATOM 1356 N N . PRO A 1 177 ? -3.758 -3.852 7.548 1.00 97.81 177 PRO A N 1
ATOM 1357 C CA . PRO A 1 177 ? -4.852 -4.551 8.234 1.00 97.81 177 PRO A CA 1
ATOM 1358 C C . PRO A 1 177 ? -4.661 -4.690 9.752 1.00 97.81 177 PRO A C 1
ATOM 1360 O O . PRO A 1 177 ? -5.638 -4.963 10.445 1.00 97.81 177 PRO A O 1
ATOM 1363 N N . GLY A 1 178 ? -3.442 -4.515 10.272 1.00 97.44 178 GLY A N 1
ATOM 1364 C CA . GLY A 1 178 ? -3.095 -4.736 11.679 1.00 97.44 178 GLY A CA 1
ATOM 1365 C C . GLY A 1 178 ? -2.505 -3.525 12.402 1.00 97.44 178 GLY A C 1
ATOM 1366 O O . GLY A 1 178 ? -2.095 -3.670 13.550 1.00 97.44 178 GLY A O 1
ATOM 1367 N N . ALA A 1 179 ? -2.443 -2.346 11.773 1.00 98.12 179 ALA A N 1
ATOM 1368 C CA . ALA A 1 179 ? -1.597 -1.247 12.238 1.00 98.12 179 ALA A CA 1
ATOM 1369 C C . ALA A 1 179 ? -1.869 -0.841 13.693 1.00 98.12 179 ALA A C 1
ATOM 1371 O O . ALA A 1 179 ? -0.927 -0.746 14.473 1.00 98.12 179 ALA A O 1
ATOM 1372 N N . GLY A 1 180 ? -3.133 -0.661 14.083 1.00 97.44 180 GLY A N 1
ATOM 1373 C CA . GLY A 1 180 ? -3.513 -0.334 15.465 1.00 97.44 180 GLY A CA 1
ATOM 1374 C C . GLY A 1 180 ? -3.804 -1.539 16.364 1.00 97.44 180 GLY A C 1
ATOM 1375 O O . GLY A 1 180 ? -4.356 -1.350 17.443 1.00 97.44 180 GLY A O 1
ATOM 1376 N N . LEU A 1 181 ? -3.513 -2.764 15.912 1.00 96.88 181 LEU A N 1
ATOM 1377 C CA . LEU A 1 181 ? -3.930 -4.006 16.578 1.00 96.88 181 LEU A CA 1
ATOM 1378 C C . LEU A 1 181 ? -2.763 -4.898 17.003 1.00 96.88 181 LEU A C 1
ATOM 1380 O O . LEU A 1 181 ? -2.895 -5.646 17.967 1.00 96.88 181 LEU A O 1
ATOM 1384 N N . VAL A 1 182 ? -1.652 -4.866 16.268 1.00 97.81 182 VAL A N 1
ATOM 1385 C CA . VAL A 1 182 ? -0.487 -5.706 16.560 1.00 97.81 182 VAL A CA 1
ATOM 1386 C C . VAL A 1 182 ? 0.488 -4.998 17.491 1.00 97.81 182 VAL A C 1
ATOM 1388 O O . VAL A 1 182 ? 0.629 -3.774 17.465 1.00 97.81 182 VAL A O 1
ATOM 1391 N N . ASP A 1 183 ? 1.220 -5.778 18.275 1.00 98.06 183 ASP A N 1
ATOM 1392 C CA . ASP A 1 183 ? 2.324 -5.244 19.061 1.00 98.06 183 ASP A CA 1
ATOM 1393 C C . ASP A 1 183 ? 3.484 -4.783 18.156 1.00 98.06 183 ASP A C 1
ATOM 1395 O O . ASP A 1 183 ? 3.724 -5.375 17.096 1.00 98.06 183 ASP A O 1
ATOM 1399 N N . PRO A 1 184 ? 4.299 -3.806 18.591 1.00 98.31 184 PRO A N 1
ATOM 1400 C CA . PRO A 1 184 ? 5.428 -3.319 17.800 1.00 98.31 184 PRO A CA 1
ATOM 1401 C C . PRO A 1 184 ? 6.449 -4.382 17.382 1.00 98.31 184 PRO A C 1
ATOM 1403 O O . PRO A 1 184 ? 7.007 -4.313 16.288 1.00 98.31 184 PRO A O 1
ATOM 1406 N N . TRP A 1 185 ? 6.685 -5.400 18.213 1.00 98.19 185 TRP A N 1
ATOM 1407 C CA . TRP A 1 185 ? 7.588 -6.496 17.850 1.00 98.19 185 TRP A CA 1
ATOM 1408 C C . TRP A 1 185 ? 7.042 -7.310 16.663 1.00 98.19 185 TRP A C 1
ATOM 1410 O O . TRP A 1 185 ? 7.811 -7.760 15.814 1.00 98.19 185 TRP A O 1
ATOM 1420 N N . ALA A 1 186 ? 5.717 -7.458 16.567 1.00 98.25 186 ALA A N 1
ATOM 1421 C CA . ALA A 1 186 ? 5.067 -8.137 15.456 1.00 98.25 186 ALA A CA 1
ATOM 1422 C C . ALA A 1 186 ? 5.117 -7.277 14.187 1.00 98.25 186 ALA A C 1
ATOM 1424 O O . ALA A 1 186 ? 5.320 -7.821 13.106 1.00 98.25 186 ALA A O 1
ATOM 1425 N N . ALA A 1 187 ? 5.040 -5.946 14.305 1.00 98.62 187 ALA A N 1
ATOM 1426 C CA . ALA A 1 187 ? 5.240 -5.035 13.175 1.00 98.62 187 ALA A CA 1
ATOM 1427 C C . ALA A 1 187 ? 6.646 -5.171 12.553 1.00 98.62 187 ALA A C 1
ATOM 1429 O O . ALA A 1 187 ? 6.779 -5.129 11.331 1.00 98.62 187 ALA A O 1
ATOM 1430 N N . ILE A 1 188 ? 7.687 -5.408 13.364 1.00 98.69 188 ILE A N 1
ATOM 1431 C CA . ILE A 1 188 ? 9.040 -5.723 12.865 1.00 98.69 188 ILE A CA 1
ATOM 1432 C C . ILE A 1 188 ? 9.028 -7.041 12.084 1.00 98.69 188 ILE A C 1
ATOM 1434 O O . ILE A 1 188 ? 9.541 -7.101 10.969 1.00 98.69 188 ILE A O 1
ATOM 1438 N N . LEU A 1 189 ? 8.418 -8.096 12.636 1.00 98.44 189 LEU A N 1
ATOM 1439 C CA . LEU A 1 189 ? 8.331 -9.392 11.957 1.00 98.44 189 LEU A CA 1
ATOM 1440 C C . LEU A 1 189 ? 7.567 -9.285 10.630 1.00 98.44 189 LEU A C 1
ATOM 1442 O O . LEU A 1 189 ? 8.021 -9.808 9.616 1.00 98.44 189 LEU A O 1
ATOM 1446 N N . MET A 1 190 ? 6.439 -8.572 10.622 1.00 98.50 190 MET A N 1
ATOM 1447 C CA . MET A 1 190 ? 5.661 -8.292 9.415 1.00 98.50 190 MET A CA 1
ATOM 1448 C C . MET A 1 190 ? 6.497 -7.545 8.377 1.00 98.50 190 MET A C 1
ATOM 1450 O O . MET A 1 190 ? 6.519 -7.965 7.224 1.00 98.50 190 MET A O 1
ATOM 1454 N N . GLY A 1 191 ? 7.249 -6.522 8.793 1.00 98.38 191 GLY A N 1
ATOM 1455 C CA . GLY A 1 191 ? 8.165 -5.788 7.921 1.00 98.38 191 GLY A CA 1
ATOM 1456 C C . GLY A 1 191 ? 9.259 -6.677 7.334 1.00 98.38 191 GLY A C 1
ATOM 1457 O O . GLY A 1 191 ? 9.553 -6.608 6.144 1.00 98.38 191 GLY A O 1
ATOM 1458 N N . ALA A 1 192 ? 9.834 -7.574 8.136 1.00 98.31 192 ALA A N 1
ATOM 1459 C CA . ALA A 1 192 ? 10.849 -8.499 7.650 1.00 98.31 192 ALA A CA 1
ATOM 1460 C C . ALA A 1 192 ? 10.288 -9.493 6.620 1.00 98.31 192 ALA A C 1
ATOM 1462 O O . ALA A 1 192 ? 10.930 -9.774 5.607 1.00 98.31 192 ALA A O 1
ATOM 1463 N N . LEU A 1 193 ? 9.072 -9.996 6.839 1.00 97.50 193 LEU A N 1
ATOM 1464 C CA . LEU A 1 193 ? 8.391 -10.882 5.895 1.00 97.50 193 LEU A CA 1
ATOM 1465 C C . LEU A 1 193 ? 7.969 -10.138 4.620 1.00 97.50 193 LEU A C 1
ATOM 1467 O O . LEU A 1 193 ? 8.158 -10.656 3.520 1.00 97.50 193 LEU A O 1
ATOM 1471 N N . SER A 1 194 ? 7.453 -8.912 4.734 1.00 96.50 194 SER A N 1
ATOM 1472 C CA . SER A 1 194 ? 7.063 -8.103 3.575 1.00 96.50 194 SER A CA 1
ATOM 1473 C C . SER A 1 194 ? 8.255 -7.635 2.747 1.00 96.50 194 SER A C 1
ATOM 1475 O O . SER A 1 194 ? 8.118 -7.493 1.538 1.00 96.50 194 SER A O 1
ATOM 1477 N N . GLY A 1 195 ? 9.418 -7.439 3.369 1.00 94.06 195 GLY A N 1
ATOM 1478 C CA . GLY A 1 195 ? 10.654 -7.079 2.677 1.00 94.06 195 GLY A CA 1
ATOM 1479 C C . GLY A 1 195 ? 11.341 -8.251 1.968 1.00 94.06 195 GLY A C 1
ATOM 1480 O O . GLY A 1 195 ? 12.197 -8.017 1.123 1.00 94.06 195 GLY A O 1
ATOM 1481 N N . SER A 1 196 ? 10.987 -9.500 2.304 1.00 93.69 196 SER A N 1
ATOM 1482 C CA . SER A 1 196 ? 11.680 -10.709 1.823 1.00 93.69 196 SER A CA 1
ATOM 1483 C C . SER A 1 196 ? 10.832 -11.637 0.958 1.00 93.69 196 SER A C 1
ATOM 1485 O O . SER A 1 196 ? 11.335 -12.234 0.017 1.00 93.69 196 SER A O 1
ATOM 1487 N N . ILE A 1 197 ? 9.539 -11.795 1.232 1.00 91.44 197 ILE A N 1
ATOM 1488 C CA . ILE A 1 197 ? 8.700 -12.714 0.450 1.00 91.44 197 ILE A CA 1
ATOM 1489 C C . ILE A 1 197 ? 8.448 -12.183 -0.974 1.00 91.44 197 ILE A C 1
ATOM 1491 O O . ILE A 1 197 ? 8.645 -12.938 -1.932 1.00 91.44 197 ILE A O 1
ATOM 1495 N N . PRO A 1 198 ? 8.038 -10.913 -1.176 1.00 86.88 198 PRO A N 1
ATOM 1496 C CA . PRO A 1 198 ? 7.684 -10.417 -2.505 1.00 86.88 198 PRO A CA 1
ATOM 1497 C C . PRO A 1 198 ? 8.851 -10.411 -3.493 1.00 86.88 198 PRO A C 1
ATOM 1499 O O . PRO A 1 198 ? 8.624 -10.670 -4.675 1.00 86.88 198 PRO A O 1
ATOM 1502 N N . CYS A 1 199 ? 10.087 -1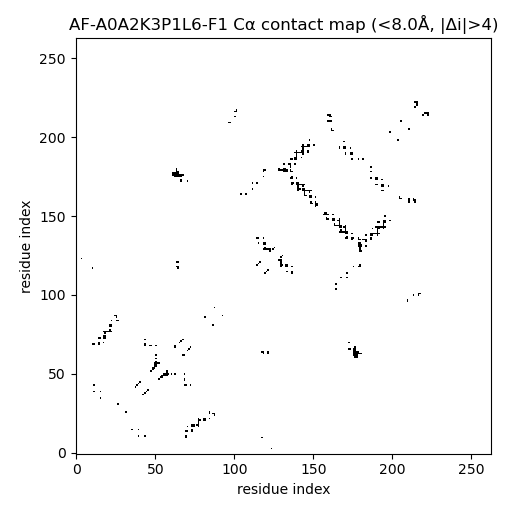0.191 -3.026 1.00 78.06 199 CYS A N 1
ATOM 1503 C CA . CYS A 1 199 ? 11.268 -10.168 -3.893 1.00 78.06 199 CYS A CA 1
ATOM 1504 C C . CYS A 1 199 ? 11.592 -11.534 -4.523 1.00 78.06 199 CYS A C 1
ATOM 1506 O O . CYS A 1 199 ? 12.351 -11.590 -5.484 1.00 78.06 199 CYS A O 1
ATOM 1508 N N . HIS A 1 200 ? 11.023 -12.633 -4.012 1.00 77.81 200 HIS A N 1
ATOM 1509 C CA . HIS A 1 200 ? 11.183 -13.976 -4.583 1.00 77.81 200 HIS A CA 1
ATOM 1510 C C . HIS A 1 200 ? 10.035 -14.401 -5.505 1.00 77.81 200 HIS A C 1
ATOM 1512 O O . HIS A 1 200 ? 10.187 -15.350 -6.271 1.00 77.81 200 HIS A O 1
ATOM 1518 N N . ILE A 1 201 ? 8.872 -13.754 -5.404 1.00 75.94 201 ILE A N 1
ATOM 1519 C CA . ILE A 1 201 ? 7.666 -14.147 -6.147 1.00 75.94 201 ILE A CA 1
ATOM 1520 C C . ILE A 1 201 ? 7.564 -13.382 -7.465 1.00 75.94 201 ILE A C 1
ATOM 1522 O O . ILE A 1 201 ? 7.056 -13.914 -8.452 1.00 75.94 201 ILE A O 1
ATOM 1526 N N . VAL A 1 202 ? 8.018 -12.130 -7.484 1.00 64.12 202 VAL A N 1
ATOM 1527 C CA . VAL A 1 202 ? 7.907 -11.266 -8.653 1.00 64.12 202 VAL A CA 1
ATOM 1528 C C . VAL A 1 202 ? 9.269 -10.645 -8.932 1.00 64.12 202 VAL A C 1
ATOM 1530 O O . VAL A 1 202 ? 9.806 -9.937 -8.082 1.00 64.12 202 VAL A O 1
ATOM 1533 N N . ASP A 1 203 ? 9.796 -10.870 -10.139 1.00 62.28 203 ASP A N 1
ATOM 1534 C CA . ASP A 1 203 ? 10.973 -10.167 -10.661 1.00 62.28 203 ASP A CA 1
ATOM 1535 C C . ASP A 1 203 ? 10.606 -8.698 -10.924 1.00 62.28 203 ASP A C 1
ATOM 1537 O O . ASP A 1 203 ? 10.355 -8.270 -12.050 1.00 62.28 203 ASP A O 1
ATOM 1541 N N . LEU A 1 204 ? 10.499 -7.919 -9.847 1.00 58.75 204 LEU A N 1
ATOM 1542 C CA . LEU A 1 204 ? 10.218 -6.484 -9.889 1.00 58.75 204 LEU A CA 1
ATOM 1543 C C . LEU A 1 204 ? 11.493 -5.652 -10.086 1.00 58.75 204 LEU A C 1
ATOM 1545 O O . LEU A 1 204 ? 11.421 -4.421 -10.115 1.00 58.75 204 LEU A O 1
ATOM 1549 N N . ARG A 1 205 ? 12.659 -6.299 -10.209 1.00 62.62 205 ARG A N 1
ATOM 1550 C CA . ARG A 1 205 ? 13.936 -5.612 -10.400 1.00 62.62 205 ARG A CA 1
ATOM 1551 C C . ARG A 1 205 ? 14.076 -5.157 -11.852 1.00 62.62 205 ARG A C 1
ATOM 1553 O O . ARG A 1 205 ? 13.885 -5.932 -12.788 1.00 62.62 205 ARG A O 1
ATOM 1560 N N . MET A 1 206 ? 14.405 -3.880 -12.023 1.00 61.47 206 MET A N 1
ATOM 1561 C CA . MET A 1 206 ? 14.763 -3.315 -13.324 1.00 61.47 206 MET A CA 1
ATOM 1562 C C . MET A 1 206 ? 16.152 -3.796 -13.756 1.00 61.47 206 MET A C 1
ATOM 1564 O O . MET A 1 206 ? 16.910 -4.327 -12.944 1.00 61.47 206 MET A O 1
ATOM 1568 N N . LYS A 1 207 ? 16.485 -3.639 -15.041 1.00 67.19 207 LYS A N 1
ATOM 1569 C CA . LYS A 1 207 ? 17.820 -3.994 -15.537 1.00 67.19 207 LYS A CA 1
ATOM 1570 C C . LYS A 1 207 ? 18.876 -3.137 -14.837 1.00 67.19 207 LYS A C 1
ATOM 1572 O O . LYS A 1 207 ? 18.594 -2.002 -14.473 1.00 67.19 207 LYS A O 1
ATOM 1577 N N . GLU A 1 208 ? 20.088 -3.671 -14.696 1.00 67.12 208 GLU A N 1
ATOM 1578 C CA . GLU A 1 208 ? 21.195 -2.991 -14.005 1.00 67.12 208 GLU A CA 1
ATOM 1579 C C . GLU A 1 208 ? 21.470 -1.592 -14.589 1.00 67.12 208 GLU A C 1
ATOM 1581 O O . GLU A 1 208 ? 21.622 -0.635 -13.842 1.00 67.12 208 GLU A O 1
ATOM 1586 N N . GLU A 1 209 ? 21.395 -1.460 -15.917 1.00 68.00 209 GLU A N 1
ATOM 1587 C CA . GLU A 1 209 ? 21.545 -0.191 -16.648 1.00 68.00 209 GLU A CA 1
ATOM 1588 C C . GLU A 1 209 ? 20.546 0.888 -16.182 1.00 68.00 209 GLU A C 1
ATOM 1590 O O . GLU A 1 209 ? 20.898 2.055 -16.047 1.00 68.00 209 GLU A O 1
ATOM 1595 N N . ASP A 1 210 ? 19.297 0.505 -15.892 1.00 67.56 210 ASP A N 1
ATOM 1596 C CA . ASP A 1 210 ? 18.255 1.437 -15.440 1.00 67.56 210 ASP A CA 1
ATOM 1597 C C . ASP A 1 210 ? 18.416 1.812 -13.957 1.00 67.56 210 ASP A C 1
ATOM 1599 O O . ASP A 1 210 ? 17.920 2.851 -13.515 1.00 67.56 210 ASP A O 1
ATOM 1603 N N . LEU A 1 211 ? 19.071 0.946 -13.177 1.00 67.44 211 LEU A N 1
ATOM 1604 C CA . LEU A 1 211 ? 19.367 1.192 -11.767 1.00 67.44 211 LEU A CA 1
ATOM 1605 C C . LEU A 1 211 ? 20.500 2.210 -11.612 1.00 67.44 211 LEU A C 1
ATOM 1607 O O . LEU A 1 211 ? 20.387 3.093 -10.765 1.00 67.44 211 LEU A O 1
ATOM 1611 N N . GLU A 1 212 ? 21.529 2.133 -12.462 1.00 66.94 212 GLU A N 1
ATOM 1612 C CA . GLU A 1 212 ? 22.652 3.084 -12.476 1.00 66.94 212 GLU A CA 1
ATOM 1613 C C . GLU A 1 212 ? 22.176 4.515 -12.752 1.00 66.94 212 GLU A C 1
ATOM 1615 O O . GLU A 1 212 ? 22.543 5.434 -12.026 1.00 66.94 212 GLU A O 1
ATOM 1620 N N . VAL A 1 213 ? 21.236 4.697 -13.687 1.00 68.50 213 VAL A N 1
ATOM 1621 C CA . VAL A 1 213 ? 20.605 6.006 -13.948 1.00 68.50 213 VAL A CA 1
ATOM 1622 C C . VAL A 1 213 ? 19.947 6.591 -12.691 1.00 68.50 213 VAL A C 1
ATOM 1624 O O . VAL A 1 213 ? 19.917 7.809 -12.510 1.00 68.50 213 VAL A O 1
ATOM 1627 N N . GLY A 1 214 ? 19.387 5.741 -11.826 1.00 64.56 214 GLY A N 1
ATOM 1628 C CA . GLY A 1 214 ? 18.765 6.163 -10.572 1.00 64.56 214 GLY A CA 1
ATOM 1629 C C . GLY A 1 214 ? 19.760 6.615 -9.525 1.00 64.56 214 GLY A C 1
ATOM 1630 O O . GLY A 1 214 ? 19.555 7.671 -8.923 1.00 64.56 214 GLY A O 1
ATOM 1631 N N . ASP A 1 215 ? 20.815 5.831 -9.331 1.00 67.50 215 ASP A N 1
ATOM 1632 C CA . ASP A 1 215 ? 21.884 6.166 -8.395 1.00 67.50 215 ASP A CA 1
ATOM 1633 C C . ASP A 1 215 ? 22.596 7.449 -8.831 1.00 67.50 215 ASP A C 1
ATOM 1635 O O . ASP A 1 215 ? 22.704 8.379 -8.030 1.00 67.50 215 ASP A O 1
ATOM 1639 N N . ASP A 1 216 ? 22.955 7.567 -10.111 1.00 69.31 216 ASP A N 1
ATOM 1640 C CA . ASP A 1 216 ? 23.597 8.762 -10.667 1.00 69.31 216 ASP A CA 1
ATOM 1641 C C . ASP A 1 216 ? 22.721 10.011 -10.500 1.00 69.31 216 ASP A C 1
ATOM 1643 O O . ASP A 1 216 ? 23.212 11.093 -10.167 1.00 69.31 216 ASP A O 1
ATOM 1647 N N . ALA A 1 217 ? 21.402 9.876 -10.682 1.00 67.19 217 ALA A N 1
ATOM 1648 C CA . ALA A 1 217 ? 20.467 10.990 -10.544 1.00 67.19 217 ALA A CA 1
ATOM 1649 C C . ALA A 1 217 ? 20.389 11.552 -9.113 1.00 67.19 217 ALA A C 1
ATOM 1651 O O . ALA A 1 217 ? 20.015 12.715 -8.944 1.00 67.19 217 ALA A O 1
ATOM 1652 N N . ILE A 1 218 ? 20.700 10.750 -8.090 1.00 63.50 218 ILE A N 1
ATOM 1653 C CA . ILE A 1 218 ? 20.592 11.147 -6.676 1.00 63.50 218 ILE A CA 1
ATOM 1654 C C . ILE A 1 218 ? 21.946 11.475 -6.071 1.00 63.50 218 ILE A C 1
ATOM 1656 O O . ILE A 1 218 ? 22.072 12.455 -5.337 1.00 63.50 218 ILE A O 1
ATOM 1660 N N . HIS A 1 219 ? 22.936 10.635 -6.342 1.00 64.06 219 HIS A N 1
ATOM 1661 C CA . HIS A 1 219 ? 24.239 10.683 -5.702 1.00 64.06 219 HIS A CA 1
ATOM 1662 C C . HIS A 1 219 ? 25.285 11.430 -6.545 1.00 64.06 219 HIS A C 1
ATOM 1664 O O . HIS A 1 219 ? 26.291 11.871 -5.991 1.00 64.06 219 HIS A O 1
ATOM 1670 N N . GLY A 1 220 ? 25.045 11.646 -7.847 1.00 59.78 220 GLY A N 1
ATOM 1671 C CA . GLY A 1 220 ? 26.095 12.054 -8.789 1.00 59.78 220 GLY A CA 1
ATOM 1672 C C . GLY A 1 220 ? 27.079 10.906 -9.064 1.00 59.78 220 GLY A C 1
ATOM 1673 O O . GLY A 1 220 ? 26.875 9.803 -8.571 1.00 59.78 220 GLY A O 1
ATOM 1674 N N . GLU A 1 221 ? 28.156 11.154 -9.824 1.00 47.25 221 GLU A N 1
ATOM 1675 C CA . GLU A 1 221 ? 29.088 10.113 -10.330 1.00 47.25 221 GLU A CA 1
ATOM 1676 C C . GLU A 1 221 ? 29.857 9.284 -9.264 1.00 47.25 221 GLU A C 1
ATOM 1678 O O . GLU A 1 221 ? 30.725 8.492 -9.616 1.00 47.25 221 GLU A O 1
ATOM 1683 N N . GLU A 1 222 ? 29.560 9.388 -7.966 1.00 50.28 222 GLU A N 1
ATOM 1684 C CA . GLU A 1 222 ? 30.226 8.597 -6.919 1.00 50.28 222 GLU A CA 1
ATOM 1685 C C . GLU A 1 222 ? 29.249 8.164 -5.810 1.00 50.28 222 GLU A C 1
ATOM 1687 O O . GLU A 1 222 ? 29.223 8.719 -4.712 1.00 50.28 222 GLU A O 1
ATOM 1692 N N . ALA A 1 223 ? 28.450 7.127 -6.072 1.00 42.97 223 ALA A N 1
ATOM 1693 C CA . ALA A 1 223 ? 27.556 6.518 -5.077 1.00 42.97 223 ALA A CA 1
ATOM 1694 C C . ALA A 1 223 ? 28.103 5.232 -4.427 1.00 42.97 223 ALA A C 1
ATOM 1696 O O . ALA A 1 223 ? 27.368 4.531 -3.734 1.00 42.97 223 ALA A O 1
ATOM 1697 N N . TYR A 1 224 ? 29.380 4.884 -4.627 1.00 47.81 224 TYR A N 1
ATOM 1698 C CA . TYR A 1 224 ? 29.971 3.654 -4.082 1.00 47.81 224 TYR A CA 1
ATOM 1699 C C . TYR A 1 224 ? 30.985 3.956 -2.981 1.00 47.81 224 TYR A C 1
ATOM 1701 O O . TYR A 1 224 ? 32.191 3.823 -3.169 1.00 47.81 224 TYR A O 1
ATOM 1709 N N . VAL A 1 225 ? 30.512 4.320 -1.788 1.00 48.62 225 VAL A N 1
ATOM 1710 C CA . VAL A 1 225 ? 31.384 4.399 -0.607 1.00 48.62 225 VAL A CA 1
ATOM 1711 C C . VAL A 1 225 ? 30.905 3.414 0.442 1.00 48.62 225 VAL A C 1
ATOM 1713 O O . VAL A 1 225 ? 30.045 3.725 1.252 1.00 48.62 225 VAL A O 1
ATOM 1716 N N . LEU A 1 226 ? 31.489 2.218 0.379 1.00 45.53 226 LEU A N 1
ATOM 1717 C CA . LEU A 1 226 ? 31.858 1.354 1.513 1.00 45.53 226 LEU A CA 1
ATOM 1718 C C . LEU A 1 226 ? 32.797 0.219 1.041 1.00 45.53 226 LEU A C 1
ATOM 1720 O O . LEU A 1 226 ? 33.504 -0.357 1.861 1.00 45.53 226 LEU A O 1
ATOM 1724 N N . TRP A 1 227 ? 32.873 -0.038 -0.276 1.00 47.06 227 TRP A N 1
ATOM 1725 C CA . TRP A 1 227 ? 33.831 -0.964 -0.902 1.00 47.06 227 TRP A CA 1
ATOM 1726 C C . TRP A 1 227 ? 34.317 -0.490 -2.287 1.00 47.06 227 TRP A C 1
ATOM 1728 O O . TRP A 1 227 ? 34.366 -1.254 -3.245 1.00 47.06 227 TRP A O 1
ATOM 1738 N N . GLY A 1 228 ? 34.650 0.795 -2.420 1.00 39.97 228 GLY A N 1
ATOM 1739 C CA . GLY A 1 228 ? 35.331 1.277 -3.621 1.00 39.97 228 GLY A CA 1
ATOM 1740 C C . GLY A 1 228 ? 36.786 0.819 -3.607 1.00 39.97 228 GLY A C 1
ATOM 1741 O O . GLY A 1 228 ? 37.580 1.347 -2.826 1.00 39.97 228 GLY A O 1
ATOM 1742 N N . ASP A 1 229 ? 37.136 -0.153 -4.451 1.00 45.91 229 ASP A N 1
ATOM 1743 C CA . ASP A 1 229 ? 38.519 -0.292 -4.900 1.00 45.91 229 ASP A CA 1
ATOM 1744 C C . ASP A 1 229 ? 38.913 1.042 -5.538 1.00 45.91 229 ASP A C 1
ATOM 1746 O O . ASP A 1 229 ? 38.240 1.551 -6.435 1.00 45.91 229 ASP A O 1
ATOM 1750 N N . GLY A 1 230 ? 39.961 1.656 -4.992 1.00 47.72 230 GLY A N 1
ATOM 1751 C CA . GLY A 1 230 ? 40.458 2.938 -5.456 1.00 47.72 230 GLY A CA 1
ATOM 1752 C C . GLY A 1 230 ? 41.034 2.807 -6.857 1.00 47.72 230 GLY A C 1
ATOM 1753 O O . GLY A 1 230 ? 42.222 2.538 -7.004 1.00 47.72 230 GLY A O 1
ATOM 1754 N N . GLU A 1 231 ? 40.221 3.051 -7.879 1.00 40.72 231 GLU A N 1
ATOM 1755 C CA . GLU A 1 231 ? 40.727 3.370 -9.206 1.00 40.72 231 GLU A CA 1
ATOM 1756 C C . GLU A 1 231 ? 40.651 4.878 -9.435 1.00 40.72 231 GLU A C 1
ATOM 1758 O O . GLU A 1 231 ? 39.603 5.518 -9.462 1.00 40.72 231 GLU A O 1
ATOM 1763 N N . SER A 1 232 ? 41.842 5.452 -9.547 1.00 37.28 232 SER A N 1
ATOM 1764 C CA . SER A 1 232 ? 42.111 6.840 -9.872 1.00 37.28 232 SER A CA 1
ATOM 1765 C C . SER A 1 232 ? 41.431 7.279 -11.170 1.00 37.28 232 SER A C 1
ATOM 1767 O O . SER A 1 232 ? 41.659 6.695 -12.227 1.00 37.28 232 SER A O 1
ATOM 1769 N N . MET A 1 233 ? 40.700 8.388 -11.066 1.00 33.28 233 MET A N 1
ATOM 1770 C CA . MET A 1 233 ? 40.281 9.307 -12.128 1.00 33.28 233 MET A CA 1
ATOM 1771 C C . MET A 1 233 ? 41.155 9.247 -13.400 1.00 33.28 233 MET A C 1
ATOM 1773 O O . MET A 1 233 ? 42.293 9.725 -13.412 1.00 33.28 233 MET A O 1
ATOM 1777 N N . ILE A 1 234 ? 40.579 8.784 -14.512 1.00 31.94 234 ILE A N 1
ATOM 1778 C CA . ILE A 1 234 ? 40.979 9.225 -15.854 1.00 31.94 234 ILE A CA 1
ATOM 1779 C C . ILE A 1 234 ? 39.761 9.883 -16.500 1.00 31.94 234 ILE A C 1
ATOM 1781 O O . ILE A 1 234 ? 38.932 9.235 -17.129 1.00 31.94 234 ILE A O 1
ATOM 1785 N N . LEU A 1 235 ? 39.667 11.204 -16.348 1.00 32.72 235 LEU A N 1
ATOM 1786 C CA . LEU A 1 235 ? 38.774 12.049 -17.140 1.00 32.72 235 LEU A CA 1
ATOM 1787 C C . LEU A 1 235 ? 39.161 11.955 -18.626 1.00 32.72 235 LEU A C 1
ATOM 1789 O O . LEU A 1 235 ? 40.277 12.357 -18.978 1.00 32.72 235 LEU A O 1
ATOM 1793 N N . PRO A 1 236 ? 38.266 11.560 -19.551 1.00 33.28 236 PRO A N 1
ATOM 1794 C CA . PRO A 1 236 ? 38.445 11.936 -20.937 1.00 33.28 236 PRO A CA 1
ATOM 1795 C C . PRO A 1 236 ? 38.040 13.409 -21.063 1.00 33.28 236 PRO A C 1
ATOM 1797 O O . PRO A 1 236 ? 36.867 13.750 -21.205 1.00 33.28 236 PRO A O 1
ATOM 1800 N N . LEU A 1 237 ? 39.031 14.304 -21.031 1.00 36.19 237 LEU A N 1
ATOM 1801 C CA . LEU A 1 237 ? 38.899 15.673 -21.530 1.00 36.19 237 LEU A CA 1
ATOM 1802 C C . LEU A 1 237 ? 38.456 15.616 -23.000 1.00 36.19 237 LEU A C 1
ATOM 1804 O O . LEU A 1 237 ? 39.274 15.584 -23.922 1.00 36.19 237 LEU A O 1
ATOM 1808 N N . ARG A 1 238 ? 37.144 15.607 -23.245 1.00 34.97 238 ARG A N 1
ATOM 1809 C CA . ARG A 1 238 ? 36.583 15.786 -24.583 1.00 34.97 238 ARG A CA 1
ATOM 1810 C C . ARG A 1 238 ? 36.644 17.276 -24.909 1.00 34.97 238 ARG A C 1
ATOM 1812 O O . ARG A 1 238 ? 35.692 18.022 -24.711 1.00 34.97 238 ARG A O 1
ATOM 1819 N N . LEU A 1 239 ? 37.809 17.715 -25.388 1.00 34.75 239 LEU A N 1
ATOM 1820 C CA . LEU A 1 239 ? 37.982 19.029 -25.998 1.00 34.75 239 LEU A CA 1
ATOM 1821 C C . LEU A 1 239 ? 37.002 19.158 -27.169 1.00 34.75 239 LEU A C 1
ATOM 1823 O O . LEU A 1 239 ? 37.172 18.545 -28.225 1.00 34.75 239 LEU A O 1
ATOM 1827 N N . HIS A 1 240 ? 35.970 19.973 -26.975 1.00 32.84 240 HIS A N 1
ATOM 1828 C CA . HIS A 1 240 ? 35.072 20.409 -28.028 1.00 32.84 240 HIS A CA 1
ATOM 1829 C C . HIS A 1 240 ? 35.880 21.264 -29.016 1.00 32.84 240 HIS A C 1
ATOM 1831 O O . HIS A 1 240 ? 36.108 22.453 -28.800 1.00 32.84 240 HIS A O 1
ATOM 1837 N N . LYS A 1 241 ? 36.354 20.662 -30.115 1.00 31.0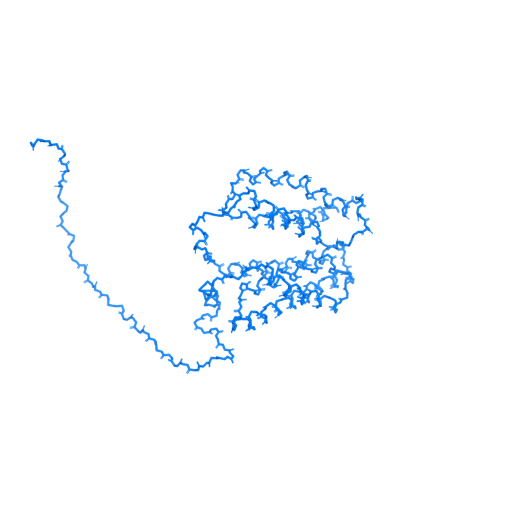8 241 LYS A N 1
ATOM 1838 C CA . LYS A 1 241 ? 36.808 21.433 -31.277 1.00 31.08 241 LYS A CA 1
ATOM 1839 C C . LYS A 1 241 ? 35.579 22.089 -31.900 1.00 31.08 241 LYS A C 1
ATOM 1841 O O . LYS A 1 241 ? 34.825 21.455 -32.630 1.00 31.08 241 LYS A O 1
ATOM 1846 N N . SER A 1 242 ? 35.377 23.356 -31.564 1.00 31.11 242 SER A N 1
ATOM 1847 C CA . SER A 1 242 ? 34.554 24.280 -32.335 1.00 31.11 242 SER A CA 1
ATOM 1848 C C . SER A 1 242 ? 35.230 24.490 -33.691 1.00 31.11 242 SER A C 1
ATOM 1850 O O . SER A 1 242 ? 36.226 25.203 -33.798 1.00 31.11 242 SER A O 1
ATOM 1852 N N . THR A 1 243 ? 34.744 23.815 -34.730 1.00 31.69 243 THR A N 1
ATOM 1853 C CA . THR A 1 243 ? 35.007 24.228 -36.111 1.00 31.69 243 THR A CA 1
ATOM 1854 C C . THR A 1 243 ? 34.011 25.319 -36.460 1.00 31.69 243 THR A C 1
ATOM 1856 O O . THR A 1 243 ? 32.831 25.054 -36.688 1.00 31.69 243 THR A O 1
ATOM 1859 N N . SER A 1 244 ? 34.498 26.558 -36.493 1.00 34.47 244 SER A N 1
ATOM 1860 C CA . SER A 1 244 ? 33.799 27.651 -37.145 1.00 34.47 244 SER A CA 1
ATOM 1861 C C . SER A 1 244 ? 33.710 27.355 -38.644 1.00 34.47 244 SER A C 1
ATOM 1863 O O . SER A 1 244 ? 34.702 27.124 -39.333 1.00 34.47 244 SER A O 1
ATOM 1865 N N . THR A 1 245 ? 32.498 27.350 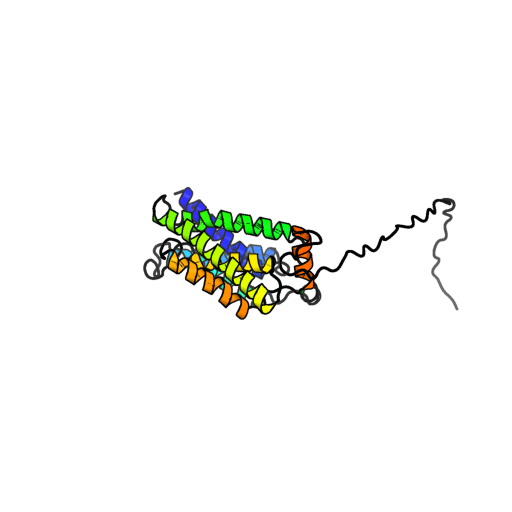-39.178 1.00 30.61 245 THR A N 1
ATOM 1866 C CA . THR A 1 245 ? 32.271 27.557 -40.609 1.00 30.61 245 THR A CA 1
ATOM 1867 C C . THR A 1 245 ? 31.022 28.412 -40.740 1.00 30.61 245 THR A C 1
ATOM 1869 O O . THR A 1 245 ? 29.926 27.936 -41.007 1.00 30.61 245 THR A O 1
ATOM 1872 N N . ILE A 1 246 ? 31.201 29.707 -40.482 1.00 32.31 246 ILE A N 1
ATOM 1873 C CA . ILE A 1 246 ? 30.335 30.749 -41.024 1.00 32.31 246 ILE A CA 1
ATOM 1874 C C . ILE 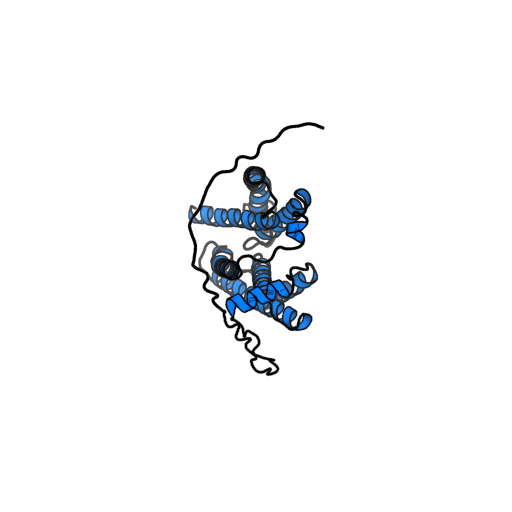A 1 246 ? 31.102 31.327 -42.204 1.00 32.31 246 ILE A C 1
ATOM 1876 O O . ILE A 1 246 ? 32.061 32.062 -41.994 1.00 32.31 246 ILE A O 1
ATOM 1880 N N . LEU A 1 247 ? 30.696 30.976 -43.424 1.00 29.97 247 LEU A N 1
ATOM 1881 C CA . LEU A 1 247 ? 30.767 31.862 -44.586 1.00 29.97 247 LEU A CA 1
ATOM 1882 C C . LEU A 1 247 ? 30.023 31.238 -45.771 1.00 29.97 247 LEU A C 1
ATOM 1884 O O . LEU A 1 247 ? 30.436 30.216 -46.309 1.00 29.97 247 LEU A O 1
ATOM 1888 N N . SER A 1 248 ? 28.954 31.935 -46.166 1.00 29.31 248 SER A N 1
ATOM 1889 C CA . SER A 1 248 ? 28.322 31.986 -47.494 1.00 29.31 248 SER A CA 1
ATOM 1890 C C . SER A 1 248 ? 26.834 31.618 -47.498 1.00 29.31 248 SER A C 1
ATOM 1892 O O . SER A 1 248 ? 26.416 30.531 -47.887 1.00 29.31 248 SER A O 1
ATOM 1894 N N . ILE A 1 249 ? 26.020 32.597 -47.101 1.00 34.19 249 ILE A N 1
ATOM 1895 C CA . ILE A 1 249 ? 24.676 32.791 -47.649 1.00 34.19 249 ILE A CA 1
ATOM 1896 C C . ILE A 1 249 ? 24.867 33.582 -48.947 1.00 34.19 249 ILE A C 1
ATOM 1898 O O . ILE A 1 249 ? 25.282 34.733 -48.868 1.00 34.19 249 ILE A O 1
ATOM 1902 N N . SER A 1 250 ? 24.581 32.989 -50.113 1.00 31.56 250 SER A N 1
ATOM 1903 C CA . SER A 1 250 ? 24.195 33.706 -51.348 1.00 31.56 250 SER A CA 1
ATOM 1904 C C . SER A 1 250 ? 24.044 32.740 -52.535 1.00 31.56 250 SER A C 1
ATOM 1906 O O . SER A 1 250 ? 24.985 32.548 -53.301 1.00 31.56 250 SER A O 1
ATOM 1908 N N . HIS A 1 251 ? 22.858 32.144 -52.688 1.00 32.66 251 HIS A N 1
ATOM 1909 C CA . HIS A 1 251 ? 22.082 32.065 -53.941 1.00 32.66 251 HIS A CA 1
ATOM 1910 C C . HIS A 1 251 ? 21.028 30.951 -53.846 1.00 32.66 251 HIS A C 1
ATOM 1912 O O . HIS A 1 251 ? 21.270 29.802 -54.199 1.00 32.66 251 HIS A O 1
ATOM 1918 N N . GLN A 1 252 ? 19.806 31.314 -53.448 1.00 34.59 252 GLN A N 1
ATOM 1919 C CA . GLN A 1 252 ? 18.629 30.620 -53.963 1.00 34.59 252 GLN A CA 1
ATOM 1920 C C . GLN A 1 252 ? 18.422 31.081 -55.411 1.00 34.59 252 GLN A C 1
ATOM 1922 O O . GLN A 1 252 ? 18.135 32.252 -55.663 1.00 34.59 252 GLN A O 1
ATOM 1927 N N . ARG A 1 253 ? 18.556 30.164 -56.370 1.00 34.22 253 ARG A N 1
ATOM 1928 C CA . ARG A 1 253 ? 17.822 30.233 -57.636 1.00 34.22 253 ARG A CA 1
ATOM 1929 C C . ARG A 1 253 ? 17.154 28.891 -57.887 1.00 34.22 253 ARG A C 1
ATOM 1931 O O . ARG A 1 253 ? 17.766 27.837 -57.762 1.00 34.22 253 ARG A O 1
ATOM 1938 N N . HIS A 1 254 ? 15.873 29.005 -58.201 1.00 35.62 254 HIS A N 1
ATOM 1939 C CA . HIS A 1 254 ? 14.926 27.968 -58.567 1.00 35.62 254 HIS A CA 1
ATOM 1940 C C . HIS A 1 254 ? 15.468 26.895 -59.517 1.00 35.62 254 HIS A C 1
ATOM 1942 O O . HIS A 1 254 ? 16.091 27.206 -60.528 1.00 35.62 254 HIS A O 1
ATOM 1948 N N . SER A 1 255 ? 15.073 25.648 -59.272 1.00 32.12 255 SER A N 1
ATOM 1949 C CA . SER A 1 255 ? 14.768 24.693 -60.341 1.00 32.12 255 SER A CA 1
ATOM 1950 C C . SER A 1 255 ? 13.641 23.761 -59.886 1.00 32.12 255 SER A C 1
ATOM 1952 O O . SER A 1 255 ? 13.662 23.188 -58.802 1.00 32.12 255 SER A O 1
ATOM 1954 N N . ILE A 1 256 ? 12.603 23.731 -60.715 1.00 36.38 256 ILE A N 1
ATOM 1955 C CA . ILE A 1 256 ? 11.338 23.003 -60.596 1.00 36.38 256 ILE A CA 1
ATOM 1956 C C . ILE A 1 256 ? 11.584 21.547 -61.035 1.00 36.38 256 ILE A C 1
ATOM 1958 O O . ILE A 1 256 ? 12.270 21.361 -62.042 1.00 36.38 256 ILE A O 1
ATOM 1962 N N . PRO A 1 257 ? 11.028 20.513 -60.375 1.00 34.19 257 PRO A N 1
ATOM 1963 C CA . PRO A 1 257 ? 11.100 19.154 -60.897 1.00 34.19 257 PRO A CA 1
ATOM 1964 C C . PRO A 1 257 ? 10.053 18.975 -62.006 1.00 34.19 257 PRO A C 1
ATOM 1966 O O . PRO A 1 257 ? 8.850 19.063 -61.760 1.00 34.19 257 PRO A O 1
ATOM 1969 N N . ILE A 1 258 ? 10.507 18.734 -63.237 1.00 39.81 258 ILE A N 1
ATOM 1970 C CA . ILE A 1 258 ? 9.644 18.331 -64.352 1.00 39.81 258 ILE A CA 1
ATOM 1971 C C . ILE A 1 258 ? 9.622 16.801 -64.385 1.00 39.81 258 ILE A C 1
ATOM 1973 O O . ILE A 1 258 ? 10.629 16.168 -64.685 1.00 39.81 258 ILE A O 1
ATOM 1977 N N . ASN A 1 259 ? 8.463 16.217 -64.083 1.00 39.66 259 ASN A N 1
ATOM 1978 C CA . ASN A 1 259 ? 8.123 14.846 -64.461 1.00 39.66 259 ASN A CA 1
ATOM 1979 C C . ASN A 1 259 ? 7.494 14.859 -65.864 1.00 39.66 259 ASN A C 1
ATOM 1981 O O . ASN A 1 259 ? 6.538 15.614 -66.053 1.00 39.66 259 ASN A O 1
ATOM 1985 N N . LYS A 1 260 ? 7.988 13.996 -66.771 1.00 35.69 260 LYS A N 1
A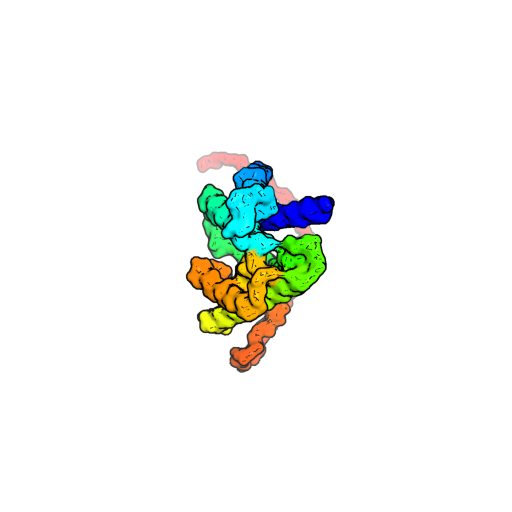TOM 1986 C CA . LYS A 1 260 ? 7.298 13.225 -67.848 1.00 35.69 260 LYS A CA 1
ATOM 1987 C C . LYS A 1 260 ? 8.279 12.938 -69.014 1.00 35.69 260 LYS A C 1
ATOM 1989 O O . LYS A 1 260 ? 8.891 13.882 -69.486 1.00 35.69 260 LYS A O 1
ATOM 1994 N N . ILE A 1 261 ? 8.602 11.673 -69.327 1.00 38.22 261 ILE A N 1
ATOM 1995 C CA . ILE A 1 261 ? 7.962 10.709 -70.273 1.00 38.22 261 ILE A CA 1
ATOM 1996 C C . ILE A 1 261 ? 8.780 10.598 -71.591 1.00 38.22 261 ILE A C 1
ATOM 1998 O O . ILE A 1 261 ? 9.222 11.625 -72.094 1.00 38.22 261 ILE A O 1
ATOM 2002 N N . ASP A 1 262 ? 8.896 9.353 -72.093 1.00 39.25 262 ASP A N 1
ATOM 2003 C CA . ASP A 1 262 ? 9.465 8.825 -73.367 1.00 39.25 262 ASP A CA 1
ATOM 2004 C C . ASP A 1 262 ? 11.013 8.759 -73.446 1.00 39.25 262 ASP A C 1
ATOM 2006 O O . ASP A 1 262 ? 11.686 9.712 -73.066 1.00 39.25 262 ASP A O 1
ATOM 2010 N N . GLU A 1 263 ? 11.688 7.667 -73.842 1.00 38.81 263 GLU A N 1
ATOM 2011 C CA . GLU A 1 263 ? 11.384 6.483 -74.686 1.00 38.81 263 GLU A CA 1
ATOM 2012 C C . GLU A 1 263 ? 11.852 5.146 -74.066 1.00 38.81 263 GLU A C 1
ATOM 2014 O O . GLU A 1 263 ? 12.821 5.151 -73.269 1.00 38.81 263 GLU A O 1
#

Radius of gyration: 26.24 Å; Cα contacts (8 Å, |Δi|>4): 268; chains: 1; bounding box: 65×48×97 Å